Protein AF-A0A3L8DQY0-F1 (afdb_monomer_lite)

Radius of gyration: 18.76 Å; chains: 1; bounding box: 48×35×62 Å

Structure (mmCIF, N/CA/C/O backbone):
data_AF-A0A3L8DQY0-F1
#
_entry.id   AF-A0A3L8DQY0-F1
#
loop_
_atom_site.group_PDB
_atom_site.id
_atom_site.type_symbol
_atom_site.label_atom_id
_atom_site.label_alt_id
_atom_site.label_comp_id
_atom_site.label_asym_id
_atom_site.label_entity_id
_atom_site.label_seq_id
_atom_site.pdbx_PDB_ins_code
_atom_site.Cartn_x
_atom_site.Cartn_y
_atom_site.Cartn_z
_atom_site.occupancy
_atom_site.B_iso_or_equiv
_atom_site.auth_seq_id
_atom_site.auth_comp_id
_atom_site.auth_asym_id
_atom_site.auth_atom_id
_atom_site.pdbx_PDB_model_num
ATOM 1 N N . MET A 1 1 ? 23.246 18.282 -3.880 1.00 47.16 1 MET A N 1
ATOM 2 C CA . MET A 1 1 ? 24.006 17.125 -3.363 1.00 47.16 1 MET A CA 1
ATOM 3 C C . MET A 1 1 ? 23.169 15.874 -3.559 1.00 47.16 1 MET A C 1
ATOM 5 O O . MET A 1 1 ? 22.079 15.807 -3.005 1.00 47.16 1 MET A O 1
ATOM 9 N N . LEU A 1 2 ? 23.630 14.948 -4.401 1.00 58.78 2 LEU A N 1
ATOM 10 C CA . LEU A 1 2 ? 23.029 13.619 -4.540 1.00 58.78 2 LEU A CA 1
ATOM 11 C C . LEU A 1 2 ? 23.445 12.774 -3.324 1.00 58.78 2 LEU A C 1
ATOM 13 O O . LEU A 1 2 ? 24.584 12.866 -2.874 1.00 58.78 2 LEU A O 1
ATOM 17 N N . ASP A 1 3 ? 22.505 12.023 -2.756 1.00 68.38 3 ASP A N 1
ATOM 18 C CA . ASP A 1 3 ? 22.718 11.185 -1.571 1.00 68.38 3 ASP A CA 1
ATOM 19 C C . ASP A 1 3 ? 23.712 10.057 -1.890 1.00 68.38 3 ASP A C 1
ATOM 21 O O . ASP A 1 3 ? 23.389 9.143 -2.647 1.00 68.38 3 ASP A O 1
ATOM 25 N N . SER A 1 4 ? 24.918 10.117 -1.315 1.00 68.62 4 SER A N 1
ATOM 26 C CA . SER A 1 4 ? 26.011 9.172 -1.588 1.00 68.62 4 SER A CA 1
ATOM 27 C C . SER A 1 4 ? 25.705 7.737 -1.165 1.00 68.62 4 SER A C 1
ATOM 29 O O . SER A 1 4 ? 26.332 6.807 -1.662 1.00 68.62 4 SER A O 1
ATOM 31 N N . ARG A 1 5 ? 24.735 7.544 -0.265 1.00 73.31 5 ARG A N 1
ATOM 32 C CA . ARG A 1 5 ? 24.292 6.220 0.187 1.00 73.31 5 ARG A CA 1
ATOM 33 C C . ARG A 1 5 ? 23.025 5.749 -0.523 1.00 73.31 5 ARG A C 1
ATOM 35 O O . ARG A 1 5 ? 22.521 4.685 -0.176 1.00 73.31 5 ARG A O 1
ATOM 42 N N . LEU A 1 6 ? 22.492 6.542 -1.463 1.00 77.06 6 LEU A N 1
ATOM 43 C CA . LEU A 1 6 ? 21.249 6.260 -2.187 1.00 77.06 6 LEU A CA 1
ATOM 44 C C . LEU A 1 6 ? 20.108 5.828 -1.241 1.00 77.06 6 LEU A C 1
ATOM 46 O O . LEU A 1 6 ? 19.338 4.923 -1.547 1.00 77.06 6 LEU A O 1
ATOM 50 N N . THR A 1 7 ? 19.996 6.462 -0.067 1.00 80.19 7 THR A N 1
ATOM 51 C CA . THR A 1 7 ? 18.953 6.159 0.935 1.00 80.19 7 THR A CA 1
ATOM 52 C C . THR A 1 7 ? 17.642 6.889 0.659 1.00 80.19 7 THR A C 1
ATOM 54 O O . THR A 1 7 ? 16.590 6.496 1.166 1.00 80.19 7 THR A O 1
ATOM 57 N N . PHE A 1 8 ? 17.689 7.970 -0.129 1.00 84.69 8 PHE A N 1
ATOM 58 C CA . PHE A 1 8 ? 16.537 8.786 -0.532 1.00 84.69 8 PHE A CA 1
ATOM 59 C C . PHE A 1 8 ? 15.716 9.334 0.651 1.00 84.69 8 PHE A C 1
ATOM 61 O O . PHE A 1 8 ? 14.551 9.704 0.499 1.00 84.69 8 PHE A O 1
ATOM 68 N N . LEU A 1 9 ? 16.306 9.459 1.845 1.00 86.44 9 LEU A N 1
ATOM 69 C CA . LEU A 1 9 ? 15.588 9.919 3.040 1.00 86.44 9 LEU A CA 1
ATOM 70 C C . LEU A 1 9 ? 15.006 11.331 2.892 1.00 86.44 9 LEU A C 1
ATOM 72 O O . LEU A 1 9 ? 13.886 11.581 3.343 1.00 86.44 9 LEU A O 1
ATOM 76 N N . ALA A 1 10 ? 15.725 12.236 2.223 1.00 87.69 10 ALA A N 1
ATOM 77 C CA . ALA A 1 10 ? 15.225 13.574 1.912 1.00 87.69 10 ALA A CA 1
ATOM 78 C C . ALA A 1 10 ? 13.990 13.522 0.993 1.00 87.69 10 ALA A C 1
ATOM 80 O O . ALA A 1 10 ? 13.009 14.229 1.230 1.00 87.69 10 ALA A O 1
ATOM 81 N N . HIS A 1 11 ? 13.996 12.625 -0.001 1.00 88.75 11 HIS A N 1
ATOM 82 C CA . HIS A 1 11 ? 12.852 12.398 -0.884 1.00 88.75 11 HIS A CA 1
ATOM 83 C C . HIS A 1 11 ? 11.642 11.865 -0.106 1.00 88.75 11 HIS A C 1
ATOM 85 O O . HIS A 1 11 ? 10.555 12.428 -0.221 1.00 88.75 11 HIS A O 1
ATOM 91 N N . PHE A 1 12 ? 11.817 10.854 0.754 1.00 89.12 12 PHE A N 1
ATOM 92 C CA . PHE A 1 12 ? 10.723 10.354 1.598 1.00 89.12 12 PHE A CA 1
ATOM 93 C C . PHE A 1 12 ? 10.183 11.428 2.553 1.00 89.12 12 PHE A C 1
ATOM 95 O O . PHE A 1 12 ? 8.976 11.489 2.787 1.00 89.12 12 PHE A O 1
ATOM 102 N N . GLY A 1 13 ? 11.047 12.310 3.066 1.00 90.19 13 GLY A N 1
ATOM 103 C CA . GLY A 1 13 ? 10.641 13.478 3.851 1.00 90.19 13 GLY A CA 1
ATOM 104 C C . GLY A 1 13 ? 9.732 14.429 3.067 1.00 90.19 13 GLY A C 1
ATOM 105 O O . GLY A 1 13 ? 8.646 14.766 3.543 1.00 90.19 13 GLY A O 1
ATOM 106 N N . TYR A 1 14 ? 10.135 14.787 1.846 1.00 90.75 14 TYR A N 1
ATOM 107 C CA . TYR A 1 14 ? 9.345 15.616 0.933 1.00 90.75 14 TYR A CA 1
ATOM 108 C C . TYR A 1 14 ? 8.000 14.963 0.567 1.00 90.75 14 TYR A C 1
ATOM 110 O O . TYR A 1 14 ? 6.942 15.590 0.675 1.00 90.75 14 TYR A O 1
ATOM 118 N N . VAL A 1 15 ? 8.016 13.679 0.191 1.00 90.12 15 VAL A N 1
ATOM 119 C CA . VAL A 1 15 ? 6.807 12.916 -0.157 1.00 90.12 15 VAL A CA 1
ATOM 120 C C . VAL A 1 15 ? 5.845 12.852 1.027 1.00 90.12 15 VAL A C 1
ATOM 122 O O . VAL A 1 15 ? 4.644 13.059 0.852 1.00 90.12 15 VAL A O 1
ATOM 125 N N . ARG A 1 16 ? 6.356 12.643 2.246 1.00 90.88 16 ARG A N 1
ATOM 126 C CA . ARG A 1 16 ? 5.553 12.656 3.475 1.00 90.88 16 ARG A CA 1
ATOM 127 C C . ARG A 1 16 ? 4.873 13.993 3.707 1.00 90.88 16 ARG A C 1
ATOM 129 O O . ARG A 1 16 ? 3.688 14.012 4.035 1.00 90.88 16 ARG A O 1
ATOM 136 N N . GLU A 1 17 ? 5.591 15.101 3.553 1.00 90.94 17 GLU A N 1
ATOM 137 C CA . GLU A 1 17 ? 5.011 16.431 3.740 1.00 90.94 17 GLU A CA 1
ATOM 138 C C . GLU A 1 17 ? 3.885 16.684 2.727 1.00 90.94 17 GLU A C 1
ATOM 140 O O . GLU A 1 17 ? 2.779 17.091 3.101 1.00 90.94 17 GLU A O 1
ATOM 145 N N . ARG A 1 18 ? 4.134 16.360 1.452 1.00 88.50 18 ARG A N 1
ATOM 146 C CA . ARG A 1 18 ? 3.146 16.488 0.376 1.00 88.50 18 ARG A CA 1
ATOM 147 C C . ARG A 1 18 ? 1.915 15.619 0.637 1.00 88.50 18 ARG A C 1
ATOM 149 O O . ARG A 1 18 ? 0.794 16.128 0.617 1.00 88.50 18 ARG A O 1
ATOM 156 N N . ALA A 1 19 ? 2.111 14.340 0.952 1.00 87.19 19 ALA A N 1
ATOM 157 C CA . ALA A 1 19 ? 1.026 13.416 1.261 1.00 87.19 19 ALA A CA 1
ATOM 158 C C . ALA A 1 19 ? 0.241 13.838 2.514 1.00 87.19 19 ALA A C 1
ATOM 160 O O . ALA A 1 19 ? -0.980 13.712 2.539 1.00 87.19 19 ALA A O 1
ATOM 161 N N . SER A 1 20 ? 0.899 14.418 3.522 1.00 86.69 20 SER A N 1
ATOM 162 C CA . SER A 1 20 ? 0.232 14.917 4.734 1.00 86.69 20 SER A CA 1
ATOM 163 C C . SER A 1 20 ? -0.660 16.128 4.459 1.00 86.69 20 SER A C 1
ATOM 165 O O . SER A 1 20 ? -1.719 16.264 5.073 1.00 86.69 20 SER A O 1
ATOM 167 N N . LYS A 1 21 ? -0.272 17.022 3.539 1.00 87.25 21 LYS A N 1
ATOM 168 C CA . LYS A 1 21 ? -1.130 18.140 3.104 1.00 87.25 21 LYS A CA 1
ATOM 169 C C . LYS A 1 21 ? -2.400 17.613 2.430 1.00 87.25 21 LYS A C 1
ATOM 171 O O . LYS A 1 21 ? -3.497 18.012 2.816 1.00 87.25 21 LYS A O 1
ATOM 176 N N . VAL A 1 22 ? -2.253 16.661 1.507 1.00 83.56 22 VAL A N 1
ATOM 177 C CA . VAL A 1 22 ? -3.398 16.054 0.811 1.00 83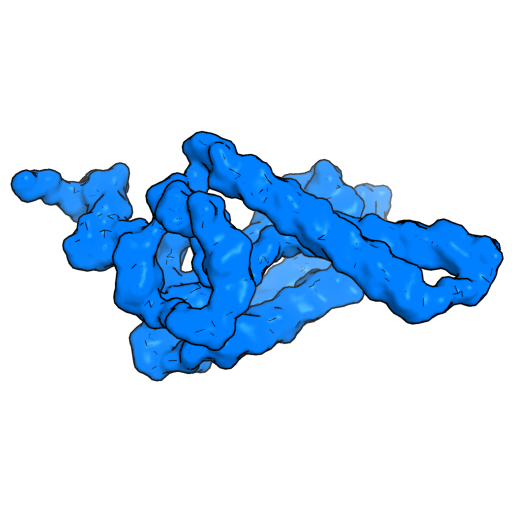.56 22 VAL A CA 1
ATOM 178 C C . VAL A 1 22 ? -4.273 15.258 1.779 1.00 83.56 22 VAL A C 1
ATOM 180 O O . VAL A 1 22 ? -5.480 15.462 1.807 1.00 83.56 22 VAL A O 1
ATOM 183 N N . SER A 1 23 ? -3.682 14.428 2.640 1.00 81.69 23 SER A N 1
ATOM 184 C CA . SER A 1 23 ? -4.404 13.633 3.641 1.00 81.69 23 SER A CA 1
ATOM 185 C C . SER A 1 23 ? -5.238 14.501 4.593 1.00 81.69 23 SER A C 1
ATOM 187 O O . SER A 1 23 ? -6.386 14.170 4.880 1.00 81.69 23 SER A O 1
ATOM 189 N N . ARG A 1 24 ? -4.724 15.663 5.027 1.00 84.75 24 ARG A N 1
ATOM 190 C CA . ARG A 1 24 ? -5.494 16.613 5.852 1.00 84.75 24 ARG A CA 1
ATOM 191 C C . ARG A 1 24 ? -6.690 17.207 5.111 1.00 84.75 24 ARG A C 1
ATOM 193 O O . ARG A 1 24 ? -7.772 17.281 5.687 1.00 84.75 24 ARG A O 1
ATOM 200 N N . ALA A 1 25 ? -6.512 17.613 3.854 1.00 84.88 25 ALA A N 1
ATOM 201 C CA . ALA A 1 25 ? -7.615 18.116 3.033 1.00 84.88 25 ALA A CA 1
ATOM 202 C C . ALA A 1 25 ? -8.678 17.026 2.811 1.00 84.88 25 ALA A C 1
ATOM 204 O O . ALA A 1 25 ? -9.867 17.248 3.028 1.00 84.88 25 ALA A O 1
ATOM 205 N N . LEU A 1 26 ? -8.226 15.816 2.486 1.00 79.06 26 LEU A N 1
ATOM 206 C CA . LEU A 1 26 ? -9.058 14.630 2.330 1.00 79.06 26 LEU A CA 1
ATOM 207 C C . LEU A 1 26 ? -9.815 14.268 3.614 1.00 79.06 26 LEU A C 1
ATOM 209 O O . LEU A 1 26 ? -10.995 13.945 3.545 1.00 79.06 26 LEU A O 1
ATOM 213 N N . GLY A 1 27 ? -9.185 14.375 4.784 1.00 81.38 27 GLY A N 1
ATOM 214 C CA . GLY A 1 27 ? -9.829 14.115 6.072 1.00 81.38 27 GLY A CA 1
ATOM 215 C C . GLY A 1 27 ? -10.995 15.059 6.375 1.00 81.38 27 GLY A C 1
ATOM 216 O O . GLY A 1 27 ? -11.954 14.637 7.013 1.00 81.38 27 GLY A O 1
ATOM 217 N N . ARG A 1 28 ? -10.949 16.305 5.881 1.00 85.31 28 ARG A N 1
ATOM 218 C CA . ARG A 1 28 ? -12.063 17.263 5.994 1.00 85.31 28 ARG A CA 1
ATOM 219 C C . ARG A 1 28 ? -13.208 16.941 5.032 1.00 85.31 28 ARG A C 1
ATOM 221 O O . ARG A 1 28 ? -14.363 17.128 5.385 1.00 85.31 28 ARG A O 1
ATOM 228 N N . LEU A 1 29 ? -12.887 16.443 3.837 1.00 84.69 29 LEU A N 1
ATOM 229 C CA . LEU A 1 29 ? -13.871 16.076 2.810 1.00 84.69 29 LEU A CA 1
ATOM 230 C C . LEU A 1 29 ? -14.498 14.691 3.032 1.00 84.69 29 LEU A C 1
ATOM 232 O O . LEU A 1 29 ? -15.553 14.394 2.476 1.00 84.69 29 LEU A O 1
ATOM 236 N N . MET A 1 30 ? -13.841 13.824 3.806 1.00 86.25 30 MET A N 1
ATOM 237 C CA . MET A 1 30 ? -14.234 12.426 4.006 1.00 86.25 30 MET A CA 1
ATOM 238 C C . MET A 1 30 ? -14.406 12.090 5.494 1.00 86.25 30 MET A C 1
ATOM 240 O O . MET A 1 30 ? -13.652 11.264 6.026 1.00 86.25 30 MET A O 1
ATOM 244 N N . PRO A 1 31 ? -15.392 12.703 6.182 1.00 86.81 31 PRO A N 1
ATOM 245 C CA . PRO A 1 31 ? -15.747 12.293 7.536 1.00 86.81 31 PRO A CA 1
ATOM 246 C C . PRO A 1 31 ? -16.185 10.821 7.550 1.00 86.81 31 PRO A C 1
ATOM 248 O O . PRO A 1 31 ? -16.687 10.298 6.554 1.00 86.81 31 PRO A O 1
ATOM 251 N N . ASN A 1 32 ? -15.971 10.115 8.663 1.00 85.25 32 ASN A N 1
ATOM 252 C CA . ASN A 1 32 ? -16.338 8.695 8.754 1.00 85.25 32 ASN A CA 1
ATOM 253 C C . ASN A 1 32 ? -17.865 8.502 8.686 1.00 85.25 32 ASN A C 1
ATOM 255 O O . ASN A 1 32 ? -18.332 7.570 8.038 1.00 85.25 32 ASN A O 1
ATOM 259 N N . LEU A 1 33 ? -18.627 9.421 9.289 1.00 81.88 33 LEU A N 1
ATOM 260 C CA . LEU A 1 33 ? -20.090 9.480 9.231 1.00 81.88 33 LEU A CA 1
ATOM 261 C C . LEU A 1 33 ? -20.541 10.439 8.125 1.00 81.88 33 LEU A C 1
ATOM 263 O O . LEU A 1 33 ? -19.939 11.496 7.949 1.00 81.88 33 LEU A O 1
ATOM 267 N N . CYS A 1 34 ? -21.587 10.060 7.385 1.00 80.56 34 CYS A N 1
ATOM 268 C CA . CYS A 1 34 ? -22.188 10.859 6.304 1.00 80.56 34 CYS A CA 1
ATOM 269 C C . CYS A 1 34 ? -21.204 11.327 5.209 1.00 80.56 34 CYS A C 1
ATOM 271 O O . CYS A 1 34 ? -21.480 12.276 4.479 1.00 80.56 34 CYS A O 1
ATOM 273 N N . GLY A 1 35 ? -20.041 10.679 5.094 1.00 82.69 35 GLY A N 1
ATOM 274 C CA . GLY A 1 35 ? -19.029 11.016 4.099 1.00 82.69 35 GLY A CA 1
ATOM 275 C C . GLY A 1 35 ? -19.241 10.325 2.746 1.00 82.69 35 GLY A C 1
ATOM 276 O O . GLY A 1 35 ? -20.190 9.562 2.557 1.00 82.69 35 GLY A O 1
ATOM 277 N N . PRO A 1 36 ? -18.319 10.534 1.791 1.00 86.62 36 PRO A N 1
ATOM 278 C CA . PRO A 1 36 ? -18.393 9.935 0.462 1.00 86.62 36 PRO A CA 1
ATOM 279 C C . PRO A 1 36 ? -18.348 8.403 0.484 1.00 86.62 36 PRO A C 1
ATOM 281 O O . PRO A 1 36 ? -17.777 7.799 1.396 1.00 86.62 36 PRO A O 1
ATOM 284 N N . THR A 1 37 ? -18.885 7.782 -0.568 1.00 87.12 37 THR A N 1
ATOM 285 C CA . THR A 1 37 ? -18.840 6.327 -0.776 1.00 87.12 37 THR A CA 1
ATOM 286 C C . THR A 1 37 ? -17.409 5.824 -0.974 1.00 87.12 37 THR A C 1
ATOM 288 O O . THR A 1 37 ? -16.558 6.556 -1.485 1.00 87.12 37 THR A O 1
ATOM 291 N N . GLU A 1 38 ? -17.148 4.552 -0.643 1.00 89.31 38 GLU A N 1
ATOM 292 C CA . GLU A 1 38 ? -15.832 3.902 -0.799 1.00 89.31 38 GLU A CA 1
ATOM 293 C C . GLU A 1 38 ? -15.199 4.169 -2.175 1.00 89.31 38 GLU A C 1
ATOM 295 O O . GLU A 1 38 ? -14.014 4.484 -2.261 1.00 89.31 38 GLU A O 1
ATOM 300 N N . HIS A 1 39 ? -15.990 4.109 -3.252 1.00 88.38 39 HIS A N 1
ATOM 301 C CA . HIS A 1 39 ? -15.505 4.341 -4.614 1.00 88.38 39 HIS A CA 1
ATOM 302 C C . HIS A 1 39 ? -14.893 5.741 -4.786 1.00 88.38 39 HIS A C 1
ATOM 304 O O . HIS A 1 39 ? -13.771 5.870 -5.278 1.00 88.38 39 HIS A O 1
ATOM 310 N N . LYS A 1 40 ? -15.586 6.788 -4.313 1.00 89.31 40 LYS A N 1
ATOM 311 C CA . LYS A 1 40 ? -15.078 8.170 -4.346 1.00 89.31 40 LYS A CA 1
ATOM 312 C C . LYS A 1 40 ? -13.822 8.311 -3.485 1.00 89.31 40 LYS A C 1
ATOM 314 O O . LYS A 1 40 ? -12.859 8.947 -3.903 1.00 89.31 40 LYS A O 1
ATOM 319 N N . ARG A 1 41 ? -13.790 7.679 -2.308 1.00 91.31 41 ARG A N 1
ATOM 320 C CA . ARG A 1 41 ? -12.610 7.713 -1.427 1.00 91.31 41 ARG A CA 1
ATOM 321 C C . ARG A 1 41 ? -11.393 7.041 -2.064 1.00 91.31 41 ARG A C 1
ATOM 323 O O . ARG A 1 41 ? -10.288 7.575 -1.994 1.00 91.31 41 ARG A O 1
ATOM 330 N N . ARG A 1 42 ? -11.595 5.897 -2.724 1.00 91.12 42 ARG A N 1
ATOM 331 C CA . ARG A 1 42 ? -10.537 5.161 -3.426 1.00 91.12 42 ARG A CA 1
ATOM 332 C C . ARG A 1 42 ? -9.991 5.939 -4.620 1.00 91.12 42 ARG A C 1
ATOM 334 O O . ARG A 1 42 ? -8.785 5.917 -4.840 1.00 91.12 42 ARG A O 1
ATOM 341 N N . LEU A 1 43 ? -10.840 6.680 -5.336 1.00 90.69 43 LEU A N 1
ATOM 342 C CA . LEU A 1 43 ? -10.385 7.588 -6.392 1.00 90.69 43 LEU A CA 1
ATOM 343 C C . LEU A 1 43 ? -9.350 8.588 -5.852 1.00 90.69 43 LEU A C 1
ATOM 345 O O . LEU A 1 43 ? -8.253 8.692 -6.397 1.00 90.69 43 LEU A O 1
ATOM 349 N N . TYR A 1 44 ? -9.645 9.258 -4.734 1.00 87.69 44 TYR A N 1
ATOM 350 C CA . TYR A 1 44 ? -8.690 10.175 -4.103 1.00 87.69 44 TYR A CA 1
ATOM 351 C C . TYR A 1 44 ? -7.436 9.466 -3.582 1.00 87.69 44 TYR A C 1
ATOM 353 O O . TYR A 1 44 ? -6.329 9.986 -3.733 1.00 87.69 44 TYR A O 1
ATOM 361 N N . ALA A 1 45 ? -7.577 8.268 -3.012 1.00 90.81 45 ALA A N 1
ATOM 362 C CA . ALA A 1 45 ? -6.433 7.470 -2.583 1.00 90.81 45 ALA A CA 1
ATOM 363 C C . ALA A 1 45 ? -5.495 7.134 -3.751 1.00 90.81 45 ALA A C 1
ATOM 365 O O . ALA A 1 45 ? -4.282 7.264 -3.604 1.00 90.81 45 ALA A O 1
ATOM 366 N N . ASN A 1 46 ? -6.038 6.802 -4.925 1.00 91.81 46 ASN A N 1
ATOM 367 C CA . ASN A 1 46 ? -5.257 6.521 -6.130 1.00 91.81 46 ASN A CA 1
ATOM 368 C C . ASN A 1 46 ? -4.486 7.750 -6.635 1.00 91.81 46 ASN A C 1
ATOM 370 O O . ASN A 1 46 ? -3.355 7.612 -7.107 1.00 91.81 46 ASN A O 1
ATOM 374 N N . VAL A 1 47 ? -5.046 8.957 -6.493 1.00 90.19 47 VAL A N 1
ATOM 375 C CA . VAL A 1 47 ? -4.330 10.210 -6.799 1.00 90.19 47 VAL A CA 1
ATOM 376 C C . VAL A 1 47 ? -3.122 10.374 -5.874 1.00 90.19 47 VAL A C 1
ATOM 378 O O . VAL A 1 47 ? -2.010 10.640 -6.338 1.00 90.19 47 VAL A O 1
ATOM 381 N N . VAL A 1 48 ? -3.302 10.150 -4.568 1.00 89.62 48 VAL A N 1
ATOM 382 C CA . VAL A 1 48 ? -2.191 10.226 -3.608 1.00 89.62 48 VAL A CA 1
ATOM 383 C C . VAL A 1 48 ? -1.156 9.139 -3.884 1.00 89.62 48 VAL A C 1
ATOM 385 O O . VAL A 1 48 ? 0.031 9.451 -3.965 1.00 89.62 48 VAL A O 1
ATOM 388 N N . ALA A 1 49 ? -1.586 7.894 -4.099 1.00 91.88 49 ALA A N 1
ATOM 389 C CA . ALA A 1 49 ? -0.713 6.779 -4.452 1.00 91.88 49 ALA A CA 1
ATOM 390 C C . ALA A 1 49 ? 0.135 7.105 -5.686 1.00 91.88 49 ALA A C 1
ATOM 392 O O . ALA A 1 49 ? 1.348 6.918 -5.667 1.00 91.88 49 ALA A O 1
ATOM 393 N N . SER A 1 50 ? -0.475 7.674 -6.729 1.00 91.12 50 SER A N 1
ATOM 394 C CA . SER A 1 50 ? 0.230 8.080 -7.949 1.00 91.12 50 SER A CA 1
ATOM 395 C C . SER A 1 50 ? 1.297 9.135 -7.668 1.00 91.12 50 SER A C 1
ATOM 397 O O . SER A 1 50 ? 2.408 9.018 -8.175 1.00 91.12 50 SER A O 1
ATOM 399 N N . SER A 1 51 ? 1.002 10.116 -6.807 1.00 89.00 51 SER A N 1
ATOM 400 C CA . SER A 1 51 ? 1.969 11.152 -6.415 1.00 89.00 51 SER A CA 1
ATOM 401 C C . SER A 1 51 ? 3.139 10.614 -5.583 1.00 89.00 51 SER A C 1
ATOM 403 O O . SER A 1 51 ? 4.273 11.051 -5.763 1.00 89.00 51 SER A O 1
ATOM 405 N N . VAL A 1 52 ? 2.873 9.652 -4.695 1.00 91.75 52 VAL A N 1
ATOM 406 C CA . VAL A 1 52 ? 3.880 9.007 -3.839 1.00 91.75 52 VAL A CA 1
ATOM 407 C C . VAL A 1 52 ? 4.764 8.078 -4.673 1.00 91.75 52 VAL A C 1
ATOM 409 O O . VAL A 1 52 ? 5.977 8.049 -4.496 1.00 91.75 52 VAL A O 1
ATOM 412 N N . LEU A 1 53 ? 4.168 7.345 -5.615 1.00 93.19 53 LEU A N 1
ATOM 413 C CA . LEU A 1 53 ? 4.821 6.301 -6.410 1.00 93.19 53 LEU A CA 1
ATOM 414 C C . LEU A 1 53 ? 5.363 6.795 -7.763 1.00 93.19 53 LEU A C 1
ATOM 416 O O . LEU A 1 53 ? 5.790 5.974 -8.578 1.00 93.19 53 LEU A O 1
ATOM 420 N N . TYR A 1 54 ? 5.348 8.108 -8.018 1.00 89.25 54 TYR A N 1
ATOM 421 C CA . TYR A 1 54 ? 5.726 8.720 -9.302 1.00 89.25 54 TYR A CA 1
ATOM 422 C C . TYR A 1 54 ? 7.180 8.437 -9.734 1.00 89.25 54 TYR A C 1
ATOM 424 O O . TYR A 1 54 ? 7.494 8.501 -10.914 1.00 89.25 54 TYR A O 1
ATOM 432 N N . GLY A 1 55 ? 8.059 8.057 -8.806 1.00 89.69 55 GLY A N 1
ATOM 433 C CA . GLY A 1 55 ? 9.448 7.668 -9.088 1.00 89.69 55 GLY A CA 1
ATOM 434 C C . GLY A 1 55 ? 9.832 6.306 -8.516 1.00 89.69 55 GLY A C 1
ATOM 435 O O . GLY A 1 55 ? 11.011 6.065 -8.282 1.00 89.69 55 GLY A O 1
ATOM 436 N N . ALA A 1 56 ? 8.851 5.441 -8.238 1.00 93.75 56 ALA A N 1
ATOM 437 C CA . ALA A 1 56 ? 9.067 4.204 -7.488 1.00 93.75 56 ALA A CA 1
ATOM 438 C C . ALA A 1 56 ? 10.211 3.313 -8.010 1.00 93.75 56 ALA A C 1
ATOM 440 O O . ALA A 1 56 ? 11.008 2.879 -7.179 1.00 93.75 56 ALA A O 1
ATOM 441 N N . PRO A 1 57 ? 10.381 3.088 -9.330 1.00 93.25 57 PRO A N 1
ATOM 442 C CA . PRO A 1 57 ? 11.500 2.285 -9.826 1.00 93.25 57 PRO A CA 1
ATOM 443 C C . PRO A 1 57 ? 12.878 2.811 -9.396 1.00 93.25 57 PRO A C 1
ATOM 445 O O . PRO A 1 57 ? 13.767 2.018 -9.126 1.00 93.25 57 PRO A O 1
ATOM 448 N N . ILE A 1 58 ? 13.035 4.132 -9.252 1.00 91.75 58 ILE A N 1
ATOM 449 C CA . ILE A 1 58 ? 14.318 4.775 -8.929 1.00 91.75 58 ILE A CA 1
ATOM 450 C C . ILE A 1 58 ? 14.663 4.617 -7.445 1.00 91.75 58 ILE A C 1
ATOM 452 O O . ILE A 1 58 ? 15.797 4.301 -7.098 1.00 91.75 58 ILE A O 1
ATOM 456 N N . TRP A 1 59 ? 13.699 4.855 -6.551 1.00 92.00 59 TRP A N 1
ATOM 457 C CA . TRP A 1 59 ? 13.961 4.869 -5.107 1.00 92.00 59 TRP A CA 1
ATOM 458 C C . TRP A 1 59 ? 13.596 3.565 -4.390 1.00 92.00 59 TRP A C 1
ATOM 460 O O . TRP A 1 59 ? 13.923 3.417 -3.215 1.00 92.00 59 TRP A O 1
ATOM 470 N N . SER A 1 60 ? 12.904 2.622 -5.036 1.00 93.69 60 SER A N 1
ATOM 471 C CA . SER A 1 60 ? 12.435 1.377 -4.396 1.00 93.69 60 SER A CA 1
ATOM 472 C C . SER A 1 60 ? 13.571 0.561 -3.776 1.00 93.69 60 SER A C 1
ATOM 474 O O . SER A 1 60 ? 13.417 0.103 -2.647 1.00 93.69 60 SER A O 1
ATOM 476 N N . ALA A 1 61 ? 14.731 0.481 -4.437 1.00 91.38 61 ALA A N 1
ATOM 477 C CA . ALA A 1 61 ? 15.933 -0.178 -3.917 1.00 91.38 61 ALA A CA 1
ATOM 478 C C . ALA A 1 61 ? 16.394 0.387 -2.559 1.00 91.38 61 ALA A C 1
ATOM 480 O O . ALA A 1 61 ? 16.897 -0.334 -1.700 1.00 91.38 61 ALA A O 1
ATOM 481 N N . ALA A 1 62 ? 16.169 1.681 -2.319 1.00 89.62 62 ALA A N 1
ATOM 482 C CA . ALA A 1 62 ? 16.546 2.339 -1.072 1.00 89.62 62 ALA A CA 1
ATOM 483 C C . ALA A 1 62 ? 15.725 1.855 0.130 1.00 89.62 62 ALA A C 1
ATOM 485 O O . ALA A 1 62 ? 16.160 1.980 1.282 1.00 89.62 62 ALA A O 1
ATOM 486 N N . LEU A 1 63 ? 14.532 1.301 -0.121 1.00 90.38 63 LEU A N 1
ATOM 487 C CA . LEU A 1 63 ? 13.715 0.723 0.933 1.00 90.38 63 LEU A CA 1
ATOM 488 C C . LEU A 1 63 ? 14.402 -0.487 1.551 1.00 90.38 63 LEU A C 1
ATOM 490 O O . LEU A 1 63 ? 14.331 -0.628 2.767 1.00 90.38 63 LEU A O 1
ATOM 494 N N . ASP A 1 64 ? 15.089 -1.314 0.765 1.00 87.19 64 ASP A N 1
ATOM 495 C CA . ASP A 1 64 ? 15.766 -2.517 1.265 1.00 87.19 64 ASP A CA 1
ATOM 496 C C . ASP A 1 64 ? 16.900 -2.180 2.230 1.00 87.19 64 ASP A C 1
ATOM 498 O O . ASP A 1 64 ? 17.106 -2.883 3.216 1.00 87.19 64 ASP A O 1
ATOM 502 N N . VAL A 1 65 ? 17.533 -1.026 2.021 1.00 85.12 65 VAL A N 1
ATOM 503 C CA . VAL A 1 65 ? 18.587 -0.491 2.886 1.00 85.12 65 VAL A CA 1
ATOM 504 C C . VAL A 1 65 ? 18.011 0.193 4.132 1.00 85.12 65 VAL A C 1
ATOM 506 O O . VAL A 1 65 ? 18.591 0.125 5.215 1.00 85.12 65 VAL A O 1
ATOM 509 N N . THR A 1 66 ? 16.862 0.872 4.012 1.00 87.50 66 THR A N 1
ATOM 510 C CA . THR A 1 66 ? 16.416 1.840 5.024 1.00 87.50 66 THR A CA 1
ATOM 511 C C . THR A 1 66 ? 15.044 1.523 5.622 1.00 87.50 66 THR A C 1
ATOM 513 O O . THR A 1 66 ? 13.994 1.887 5.082 1.00 87.50 66 THR A O 1
ATOM 516 N N . ARG A 1 67 ? 15.032 0.994 6.856 1.00 89.88 67 ARG A N 1
ATOM 517 C CA . ARG A 1 67 ? 13.793 0.763 7.634 1.00 89.88 67 ARG A CA 1
ATOM 518 C C . ARG A 1 67 ? 12.949 2.033 7.806 1.00 89.88 67 ARG A C 1
ATOM 520 O O . ARG A 1 67 ? 11.721 1.972 7.755 1.00 89.88 67 ARG A O 1
ATOM 527 N N . LYS A 1 68 ? 13.593 3.193 7.976 1.00 90.62 68 LYS A N 1
ATOM 528 C CA . LYS A 1 68 ? 12.916 4.490 8.146 1.00 90.62 68 LYS A CA 1
ATOM 529 C C . LYS A 1 68 ? 12.091 4.887 6.913 1.00 90.62 68 LYS A C 1
ATOM 531 O O . LYS A 1 68 ? 10.991 5.402 7.079 1.00 90.62 68 LYS A O 1
ATOM 536 N N . GLY A 1 69 ? 12.575 4.599 5.701 1.00 90.00 69 GLY A N 1
ATOM 537 C CA . GLY A 1 69 ? 11.829 4.833 4.459 1.00 90.00 69 GLY A CA 1
ATOM 538 C C . GLY A 1 69 ? 10.571 3.966 4.385 1.00 90.00 69 GLY A C 1
ATOM 539 O O . GLY A 1 69 ? 9.477 4.486 4.155 1.00 90.00 69 GLY A O 1
ATOM 540 N N . LYS A 1 70 ? 10.699 2.666 4.708 1.00 92.31 70 LYS A N 1
ATOM 541 C CA . LYS A 1 70 ? 9.547 1.748 4.811 1.00 92.31 70 LYS A CA 1
ATOM 542 C C . LYS A 1 70 ? 8.514 2.263 5.820 1.00 92.31 70 LYS A C 1
ATOM 544 O O . LYS A 1 70 ? 7.323 2.251 5.520 1.00 92.31 70 LYS A O 1
ATOM 549 N N . GLN A 1 71 ? 8.951 2.750 6.985 1.00 93.00 71 GLN A N 1
ATOM 550 C CA . GLN A 1 71 ? 8.039 3.274 8.006 1.00 93.00 71 GLN A CA 1
ATOM 551 C C . GLN A 1 71 ? 7.293 4.531 7.538 1.00 93.00 71 GLN A C 1
ATOM 553 O O . GLN A 1 71 ? 6.077 4.594 7.676 1.00 93.00 71 GLN A O 1
ATOM 558 N N . ILE A 1 72 ? 7.988 5.487 6.912 1.00 92.62 72 ILE A N 1
ATOM 559 C CA . ILE A 1 72 ? 7.360 6.709 6.384 1.00 92.62 72 ILE A CA 1
ATOM 560 C C . ILE A 1 72 ? 6.251 6.370 5.377 1.00 92.62 72 ILE A C 1
ATOM 562 O O . ILE A 1 72 ? 5.162 6.940 5.448 1.00 92.62 72 ILE A O 1
ATOM 566 N N . LEU A 1 73 ? 6.502 5.432 4.458 1.00 93.06 73 LEU A N 1
ATOM 567 C CA . LEU A 1 73 ? 5.491 4.997 3.491 1.00 93.06 73 LEU A CA 1
ATOM 568 C C . LEU A 1 73 ? 4.297 4.321 4.170 1.00 93.06 73 LEU A C 1
ATOM 570 O O . LEU A 1 73 ? 3.154 4.618 3.820 1.00 93.06 73 LEU A O 1
ATOM 574 N N . ARG A 1 74 ? 4.554 3.454 5.157 1.00 93.81 74 ARG A N 1
ATOM 575 C CA . ARG A 1 74 ? 3.510 2.787 5.947 1.00 93.81 74 ARG A CA 1
ATOM 576 C C . ARG A 1 74 ? 2.628 3.788 6.687 1.00 93.81 74 ARG A C 1
ATOM 578 O O . ARG A 1 74 ? 1.411 3.645 6.648 1.00 93.81 74 ARG A O 1
ATOM 585 N N . ASP A 1 75 ? 3.208 4.821 7.293 1.00 91.62 75 ASP A N 1
ATOM 586 C CA . ASP A 1 75 ? 2.456 5.844 8.029 1.00 91.62 75 ASP A CA 1
ATOM 587 C C . ASP A 1 75 ? 1.548 6.661 7.096 1.00 91.62 75 ASP A C 1
ATOM 589 O O . ASP A 1 75 ? 0.368 6.871 7.392 1.00 91.62 75 ASP A O 1
ATOM 593 N N . ILE A 1 76 ? 2.072 7.071 5.932 1.00 91.94 76 ILE A N 1
ATOM 594 C CA . ILE A 1 76 ? 1.294 7.767 4.896 1.00 91.94 76 ILE A CA 1
ATOM 595 C C . ILE A 1 76 ? 0.125 6.892 4.444 1.00 91.94 76 ILE A C 1
ATOM 597 O O . ILE A 1 76 ? -1.023 7.343 4.400 1.00 91.94 76 ILE A O 1
ATOM 601 N N . GLN A 1 77 ? 0.417 5.636 4.106 1.00 93.25 77 GLN A N 1
ATOM 602 C CA . GLN A 1 77 ? -0.581 4.725 3.572 1.00 93.25 77 GLN A CA 1
ATOM 603 C C . GLN A 1 77 ? -1.637 4.368 4.617 1.00 93.25 77 GLN A C 1
ATOM 605 O O . GLN A 1 77 ? -2.814 4.314 4.273 1.00 93.25 77 GLN A O 1
ATOM 610 N N . ARG A 1 78 ? -1.254 4.216 5.893 1.00 92.81 78 ARG A N 1
ATOM 611 C CA . ARG A 1 78 ? -2.185 3.947 6.996 1.00 92.81 78 ARG A CA 1
ATOM 612 C C . ARG A 1 78 ? -3.269 5.009 7.077 1.00 92.81 78 ARG A C 1
ATOM 614 O O . ARG A 1 78 ? -4.449 4.671 7.097 1.00 92.81 78 ARG A O 1
ATOM 621 N N . GLY A 1 79 ? -2.873 6.283 7.081 1.00 90.12 79 GLY A N 1
ATOM 622 C CA . GLY A 1 79 ? -3.822 7.390 7.157 1.00 90.12 79 GLY A CA 1
ATOM 623 C C . GLY A 1 79 ? -4.786 7.410 5.970 1.00 90.12 79 GLY A C 1
ATOM 624 O O . GLY A 1 79 ? -5.979 7.629 6.150 1.00 90.12 79 GLY A O 1
ATOM 625 N N . ILE A 1 80 ? -4.294 7.129 4.761 1.00 91.00 80 ILE A N 1
ATOM 626 C CA . ILE A 1 80 ? -5.127 7.080 3.550 1.00 91.00 80 ILE A CA 1
ATOM 627 C C . ILE A 1 80 ? -6.082 5.884 3.599 1.00 91.00 80 ILE A C 1
ATOM 629 O O . ILE A 1 80 ? -7.280 6.052 3.388 1.00 91.00 80 ILE A O 1
ATOM 633 N N . ALA A 1 81 ? -5.573 4.693 3.911 1.00 92.81 81 ALA A N 1
ATOM 634 C CA . ALA A 1 81 ? -6.347 3.459 3.952 1.00 92.81 81 ALA A CA 1
ATOM 635 C C . ALA A 1 81 ? -7.473 3.535 4.987 1.00 92.81 81 ALA A C 1
ATOM 637 O O . ALA A 1 81 ? -8.621 3.254 4.651 1.00 92.81 81 ALA A O 1
ATOM 638 N N . GLN A 1 82 ? -7.176 4.034 6.194 1.00 91.81 82 GLN A N 1
ATOM 639 C CA . GLN A 1 82 ? -8.183 4.268 7.232 1.00 91.81 82 GLN A CA 1
ATOM 640 C C . GLN A 1 82 ? -9.294 5.208 6.749 1.00 91.81 82 GLN A C 1
ATOM 642 O O . GLN A 1 82 ? -10.465 4.989 7.050 1.00 91.81 82 GLN A O 1
ATOM 647 N N . ARG A 1 83 ? -8.967 6.229 5.945 1.00 90.06 83 ARG A N 1
ATOM 648 C CA . ARG A 1 83 ? -9.988 7.097 5.342 1.00 90.06 83 ARG A CA 1
ATOM 649 C C . ARG A 1 83 ? -10.791 6.377 4.272 1.00 90.06 83 ARG A C 1
ATOM 651 O O . ARG A 1 83 ? -12.007 6.536 4.270 1.00 90.06 83 ARG A O 1
ATOM 658 N N . VAL A 1 84 ? -10.162 5.579 3.408 1.00 91.25 84 VAL A N 1
ATOM 659 C CA . VAL A 1 84 ? -10.852 4.820 2.348 1.00 91.25 84 VAL A CA 1
ATOM 660 C C . VAL A 1 84 ? -11.907 3.883 2.925 1.00 91.25 84 VAL A C 1
ATOM 662 O O . VAL A 1 84 ? -13.028 3.864 2.422 1.00 91.25 84 VAL A O 1
ATOM 665 N N . CYS A 1 85 ? -11.584 3.161 3.998 1.00 90.75 85 CYS A N 1
ATOM 666 C CA . CYS A 1 85 ? -12.531 2.261 4.650 1.00 90.75 85 CYS A CA 1
ATOM 667 C C . CYS A 1 85 ? -13.394 2.940 5.731 1.00 90.75 85 CYS A C 1
ATOM 669 O O . CYS A 1 85 ? -14.276 2.303 6.283 1.00 90.75 85 CYS A O 1
ATOM 671 N N . SER A 1 86 ? -13.221 4.237 6.016 1.00 90.00 86 SER A N 1
ATOM 672 C CA . SER A 1 86 ? -13.906 4.926 7.132 1.00 90.00 86 SER A CA 1
ATOM 673 C C . SER A 1 86 ? -13.613 4.305 8.507 1.00 90.00 86 SER A C 1
ATOM 675 O O . SER A 1 86 ? -14.445 4.359 9.411 1.00 90.00 86 SER A O 1
ATOM 677 N N . ALA A 1 87 ? -12.433 3.707 8.662 1.00 89.88 87 ALA A N 1
ATOM 678 C CA . ALA A 1 87 ? -12.002 3.051 9.885 1.00 89.88 87 ALA A CA 1
ATOM 679 C C . ALA A 1 87 ? -11.624 4.038 10.996 1.00 89.88 87 ALA A C 1
ATOM 681 O O . ALA A 1 87 ? -11.318 5.216 10.778 1.00 89.88 87 ALA A O 1
ATOM 682 N N . TYR A 1 88 ? -11.582 3.503 12.213 1.00 87.50 88 TYR A N 1
ATOM 683 C CA . TYR A 1 88 ? -11.025 4.175 13.377 1.00 87.50 88 TYR A CA 1
ATOM 684 C C . TYR A 1 88 ? -9.500 4.245 13.297 1.00 87.50 88 TYR A C 1
ATOM 686 O O . TYR A 1 88 ? -8.841 3.367 12.736 1.00 87.50 88 TYR A O 1
ATOM 694 N N . GLN A 1 89 ? -8.920 5.261 13.940 1.00 85.56 89 GLN A N 1
ATOM 695 C CA . GLN A 1 89 ? -7.463 5.443 13.999 1.00 85.56 89 GLN A CA 1
ATOM 696 C C . GLN A 1 89 ? -6.720 4.251 14.634 1.00 85.56 89 GLN A C 1
ATOM 698 O O . GLN A 1 89 ? -5.550 4.018 14.328 1.00 85.56 89 GLN A O 1
ATOM 703 N N . THR A 1 90 ? -7.399 3.474 15.486 1.00 87.56 90 THR A N 1
ATOM 704 C CA . THR A 1 90 ? -6.852 2.294 16.174 1.00 87.56 90 THR A CA 1
ATOM 705 C C . THR A 1 90 ? -6.798 1.042 15.300 1.00 87.56 90 THR A C 1
ATOM 707 O O . THR A 1 90 ? -6.129 0.083 15.674 1.00 87.56 90 THR A O 1
ATOM 710 N N . VAL A 1 91 ? -7.437 1.042 14.124 1.00 89.50 91 VAL A N 1
ATOM 711 C CA . VAL A 1 91 ? -7.330 -0.069 13.168 1.00 89.50 91 VAL A CA 1
ATOM 712 C C . VAL A 1 91 ? -5.881 -0.179 12.679 1.00 89.50 91 VAL A C 1
ATOM 714 O O . VAL A 1 91 ? -5.221 0.840 12.414 1.00 89.50 91 VAL A O 1
ATOM 717 N N . SER A 1 92 ? -5.363 -1.410 12.617 1.00 91.44 92 SER A N 1
ATOM 718 C CA . SER A 1 92 ? -4.002 -1.689 12.150 1.00 91.44 92 SER A CA 1
ATOM 719 C C . SER A 1 92 ? -3.840 -1.305 10.678 1.00 91.44 92 SER A C 1
ATOM 721 O O . SER A 1 92 ? -4.818 -1.188 9.939 1.00 91.44 92 SER A O 1
ATOM 723 N N . LEU A 1 93 ? -2.595 -1.083 10.244 1.00 92.88 93 LEU A N 1
ATOM 724 C CA . LEU A 1 93 ? -2.318 -0.811 8.833 1.00 92.88 93 LEU A CA 1
ATOM 725 C C . LEU A 1 93 ? -2.801 -1.972 7.959 1.00 92.88 93 LEU A C 1
ATOM 727 O O . LEU A 1 93 ? -3.546 -1.735 7.019 1.00 92.88 93 LEU A O 1
ATOM 731 N N . ASP A 1 94 ? -2.416 -3.200 8.294 1.00 93.56 94 ASP A N 1
ATOM 732 C CA . ASP A 1 94 ? -2.667 -4.375 7.458 1.00 93.56 94 ASP A CA 1
ATOM 733 C C . ASP A 1 94 ? -4.169 -4.648 7.275 1.00 93.56 94 ASP A C 1
ATOM 735 O O . ASP A 1 94 ? -4.631 -4.791 6.141 1.00 93.56 94 ASP A O 1
ATOM 739 N N . ALA A 1 95 ? -4.959 -4.563 8.352 1.00 93.25 95 ALA A N 1
ATOM 740 C CA . ALA A 1 95 ? -6.418 -4.643 8.266 1.00 93.25 95 ALA A CA 1
ATOM 741 C C . ALA A 1 95 ? -7.010 -3.491 7.437 1.00 93.25 95 ALA A C 1
ATOM 743 O O . ALA A 1 95 ? -7.876 -3.709 6.590 1.00 93.25 95 ALA A O 1
ATOM 744 N N . ALA A 1 96 ? -6.530 -2.255 7.631 1.00 94.56 96 ALA A N 1
ATOM 745 C CA . ALA A 1 96 ? -7.013 -1.110 6.863 1.00 94.56 96 ALA A CA 1
ATOM 746 C C . ALA A 1 96 ? -6.705 -1.242 5.362 1.00 94.56 96 ALA A C 1
ATOM 748 O O . ALA A 1 96 ? -7.549 -0.887 4.542 1.00 94.56 96 ALA A O 1
ATOM 749 N N . LEU A 1 97 ? -5.530 -1.764 4.996 1.00 94.88 97 LEU A N 1
ATOM 750 C CA . LEU A 1 97 ? -5.133 -2.017 3.609 1.00 94.88 97 LEU A CA 1
ATOM 751 C C . LEU A 1 97 ? -5.998 -3.088 2.949 1.00 94.88 97 LEU A C 1
ATOM 753 O O . LEU A 1 97 ? -6.465 -2.883 1.825 1.00 94.88 97 LEU A O 1
ATOM 757 N N . LEU A 1 98 ? -6.248 -4.191 3.658 1.00 94.56 98 LEU A N 1
ATOM 758 C CA . LEU A 1 98 ? -7.092 -5.282 3.179 1.00 94.56 98 LEU A CA 1
ATOM 759 C C . LEU A 1 98 ? -8.536 -4.811 2.956 1.00 94.56 98 LEU A C 1
ATOM 761 O O . LEU A 1 98 ? -9.110 -5.019 1.886 1.00 94.56 98 LEU A O 1
ATOM 765 N N . LEU A 1 99 ? -9.100 -4.074 3.918 1.00 93.56 99 LEU A N 1
ATOM 766 C CA . LEU A 1 99 ? -10.423 -3.461 3.778 1.00 93.56 99 LEU A CA 1
ATOM 767 C C . LEU A 1 99 ? -10.460 -2.478 2.599 1.00 93.56 99 LEU A C 1
ATOM 769 O O . LEU A 1 99 ? -11.348 -2.549 1.749 1.00 93.56 99 LEU A O 1
ATOM 773 N N . ALA A 1 100 ? -9.467 -1.592 2.500 1.00 92.69 100 ALA A N 1
ATOM 774 C CA . ALA A 1 100 ? -9.373 -0.597 1.434 1.00 92.69 100 ALA A CA 1
ATOM 775 C C . ALA A 1 100 ? -9.047 -1.187 0.048 1.00 92.69 100 ALA A C 1
ATOM 777 O O . ALA A 1 100 ? -9.070 -0.437 -0.933 1.00 92.69 100 ALA A O 1
ATOM 778 N N . ARG A 1 101 ? -8.747 -2.493 -0.047 1.00 93.69 101 ARG A N 1
ATOM 779 C CA . ARG A 1 101 ? -8.292 -3.177 -1.271 1.00 93.69 101 ARG A CA 1
ATOM 780 C C . ARG A 1 101 ? -7.074 -2.491 -1.890 1.00 93.69 101 ARG A C 1
ATOM 782 O O . ARG A 1 101 ? -6.989 -2.306 -3.103 1.00 93.69 101 ARG A O 1
ATOM 789 N N . SER A 1 102 ? -6.159 -2.043 -1.033 1.00 93.19 102 SER A N 1
ATOM 790 C CA . SER A 1 102 ? -4.979 -1.276 -1.424 1.00 93.19 102 SER A CA 1
ATOM 791 C C . SER A 1 102 ? -3.717 -2.026 -0.999 1.00 93.19 102 SER A C 1
ATOM 793 O O . SER A 1 102 ? -3.450 -2.100 0.200 1.00 93.19 102 SER A O 1
ATOM 795 N N . PRO A 1 103 ? -2.926 -2.572 -1.939 1.00 94.69 103 PRO A N 1
ATOM 796 C CA . PRO A 1 103 ? -1.698 -3.281 -1.598 1.00 94.69 103 PRO A CA 1
ATOM 797 C C . PRO A 1 103 ? -0.655 -2.346 -0.962 1.00 94.69 103 PRO A C 1
ATOM 799 O O . PRO A 1 103 ? -0.604 -1.159 -1.307 1.0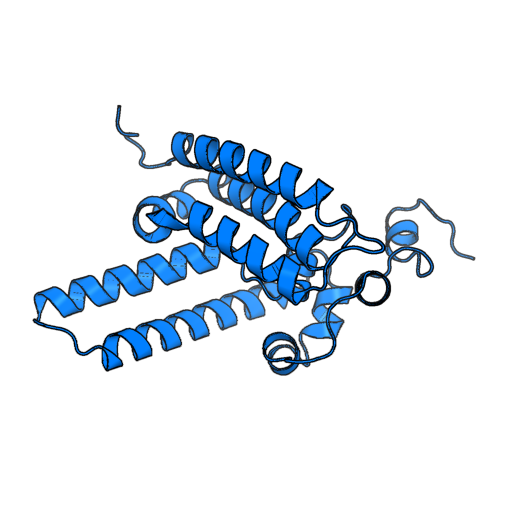0 94.69 103 PRO A O 1
ATOM 802 N N . PRO A 1 104 ? 0.216 -2.844 -0.064 1.00 95.38 104 PRO A N 1
ATOM 803 C CA . PRO A 1 104 ? 1.271 -2.052 0.558 1.00 95.38 104 PRO A CA 1
ATOM 804 C C . PRO A 1 104 ? 2.142 -1.333 -0.478 1.00 95.38 104 PRO A C 1
ATOM 806 O O . PRO A 1 104 ? 2.664 -1.957 -1.400 1.00 95.38 104 PRO A O 1
ATOM 809 N N . TYR A 1 105 ? 2.379 -0.032 -0.304 1.00 95.31 105 TYR A N 1
ATOM 810 C CA . TYR A 1 105 ? 3.172 0.767 -1.249 1.00 95.31 105 TYR A CA 1
ATOM 811 C C . TYR A 1 105 ? 4.601 0.257 -1.426 1.00 95.31 105 TYR A C 1
ATOM 813 O O . TYR A 1 105 ? 5.180 0.454 -2.488 1.00 95.31 105 TYR A O 1
ATOM 821 N N . VAL A 1 106 ? 5.154 -0.423 -0.420 1.00 95.12 106 VAL A N 1
ATOM 822 C CA . VAL A 1 106 ? 6.456 -1.097 -0.522 1.00 95.12 106 VAL A CA 1
ATOM 823 C C . VAL A 1 106 ? 6.420 -2.188 -1.600 1.00 95.12 106 VAL A C 1
ATOM 825 O O . VAL A 1 106 ? 7.298 -2.219 -2.456 1.00 95.12 106 VAL A O 1
ATOM 828 N N . LEU A 1 107 ? 5.378 -3.026 -1.607 1.00 95.88 107 LEU A N 1
ATOM 829 C CA . LEU A 1 107 ? 5.209 -4.087 -2.603 1.00 95.88 107 LEU A CA 1
ATOM 830 C C . LEU A 1 107 ? 4.872 -3.509 -3.981 1.00 95.88 107 LEU A C 1
ATOM 832 O O . LEU A 1 107 ? 5.442 -3.929 -4.981 1.00 95.88 107 LEU A O 1
ATOM 836 N N . VAL A 1 108 ? 4.024 -2.474 -4.040 1.00 96.56 108 VAL A N 1
ATOM 837 C CA . VAL A 1 108 ? 3.719 -1.777 -5.303 1.00 96.56 108 VAL A CA 1
ATOM 838 C C . VAL A 1 108 ? 4.970 -1.129 -5.903 1.00 96.56 108 VAL A C 1
ATOM 840 O O . VAL A 1 108 ? 5.140 -1.132 -7.121 1.00 96.56 108 VAL A O 1
ATOM 843 N N . ALA A 1 109 ? 5.850 -0.564 -5.074 1.00 96.19 109 ALA A N 1
ATOM 844 C CA . ALA A 1 109 ? 7.099 0.027 -5.535 1.00 96.19 109 ALA A CA 1
ATOM 845 C C . ALA A 1 109 ? 8.063 -1.029 -6.092 1.00 96.19 109 ALA A C 1
ATOM 847 O O . ALA A 1 109 ? 8.624 -0.807 -7.164 1.00 96.19 109 ALA A O 1
ATOM 848 N N . SER A 1 110 ? 8.187 -2.177 -5.415 1.00 96.00 110 SER A N 1
ATOM 849 C CA . SER A 1 110 ? 8.951 -3.333 -5.905 1.00 96.00 110 SER A CA 1
ATOM 850 C C . SER A 1 110 ? 8.406 -3.832 -7.244 1.00 96.00 110 SER A C 1
ATOM 852 O O . SER A 1 110 ? 9.149 -3.918 -8.210 1.00 96.00 110 SER A O 1
ATOM 854 N N . MET A 1 111 ? 7.092 -4.042 -7.344 1.00 96.81 111 MET A N 1
ATOM 855 C CA . MET A 1 111 ? 6.424 -4.453 -8.583 1.00 96.81 111 MET A CA 1
ATOM 856 C C . MET A 1 111 ? 6.699 -3.475 -9.737 1.00 96.81 111 MET A C 1
ATOM 858 O O . MET A 1 111 ? 7.034 -3.882 -10.844 1.00 96.81 111 MET A O 1
ATOM 862 N N . ARG A 1 112 ? 6.597 -2.159 -9.494 1.00 96.12 112 ARG A N 1
ATOM 863 C CA . ARG A 1 112 ? 6.905 -1.139 -10.516 1.00 96.12 112 ARG A CA 1
ATOM 864 C C . ARG A 1 112 ? 8.364 -1.182 -10.960 1.00 96.12 112 ARG A C 1
ATOM 866 O O . ARG A 1 112 ? 8.626 -0.923 -12.130 1.00 96.12 112 ARG A O 1
ATOM 873 N N . ARG A 1 113 ? 9.290 -1.471 -10.043 1.00 96.00 113 ARG A N 1
ATOM 874 C CA . ARG A 1 113 ? 10.710 -1.643 -10.354 1.00 96.00 113 ARG A CA 1
ATOM 875 C C . ARG A 1 113 ? 10.927 -2.861 -11.250 1.00 96.00 113 ARG A C 1
ATOM 877 O O . ARG A 1 113 ? 11.493 -2.690 -12.319 1.00 96.00 113 ARG A O 1
ATOM 884 N N . SER A 1 114 ? 10.394 -4.023 -10.876 1.00 95.69 114 SER A N 1
ATOM 885 C CA . SER A 1 114 ? 10.518 -5.265 -11.652 1.00 95.69 114 SER A CA 1
ATOM 886 C C . SER A 1 114 ? 9.937 -5.129 -13.063 1.00 95.69 114 SER A C 1
ATOM 888 O O . SER A 1 114 ? 10.585 -5.495 -14.038 1.00 95.69 114 SER A O 1
ATOM 890 N N . ILE A 1 115 ? 8.763 -4.496 -13.201 1.00 95.88 115 ILE A N 1
ATOM 891 C CA . ILE A 1 115 ? 8.183 -4.168 -14.516 1.00 95.88 115 ILE A CA 1
ATOM 892 C C . ILE A 1 115 ? 9.146 -3.300 -15.335 1.00 95.88 115 ILE A C 1
ATOM 894 O O . ILE A 1 115 ? 9.320 -3.527 -16.530 1.00 95.88 115 ILE A O 1
ATOM 898 N N . GLN A 1 116 ? 9.740 -2.281 -14.712 1.00 93.88 116 GLN A N 1
ATOM 899 C CA . GLN A 1 116 ? 10.624 -1.344 -15.398 1.00 93.88 116 GLN A CA 1
ATOM 900 C C . GLN A 1 116 ? 11.918 -2.019 -15.867 1.00 93.88 116 GLN A C 1
ATOM 902 O O . GLN A 1 116 ? 12.310 -1.800 -17.008 1.00 93.88 116 GLN A O 1
ATOM 907 N N . GLU A 1 117 ? 12.538 -2.840 -15.016 1.00 93.44 117 GLU A N 1
ATOM 908 C CA . GLU A 1 117 ? 13.746 -3.612 -15.334 1.00 93.44 117 GLU A CA 1
ATOM 909 C C . GLU A 1 117 ? 13.478 -4.559 -16.514 1.00 93.44 117 GLU A C 1
ATOM 911 O O . GLU A 1 117 ? 14.137 -4.446 -17.542 1.00 93.44 117 GLU A O 1
ATOM 916 N N . ARG A 1 118 ? 12.400 -5.358 -16.464 1.00 93.62 118 ARG A N 1
ATOM 917 C CA . ARG A 1 118 ? 12.023 -6.261 -17.571 1.00 93.62 118 ARG A CA 1
ATOM 918 C C . ARG A 1 118 ? 11.761 -5.525 -18.886 1.00 93.62 118 ARG A C 1
ATOM 920 O O . ARG A 1 118 ? 12.108 -6.012 -19.958 1.00 93.62 118 ARG A O 1
ATOM 927 N N . ILE A 1 119 ? 11.125 -4.352 -18.827 1.00 93.38 119 ILE A N 1
ATOM 928 C CA . ILE A 1 119 ? 10.895 -3.524 -20.020 1.00 93.38 119 ILE A CA 1
ATOM 929 C C . ILE A 1 119 ? 12.214 -2.970 -20.565 1.00 93.38 119 ILE A C 1
ATOM 931 O O . ILE A 1 119 ? 12.337 -2.820 -21.778 1.00 93.38 119 ILE A O 1
ATOM 935 N N . TRP A 1 120 ? 13.174 -2.621 -19.709 1.00 91.31 120 TRP A N 1
ATOM 936 C CA . TRP A 1 120 ? 14.490 -2.165 -20.152 1.00 91.31 120 TRP A CA 1
ATOM 937 C C . TRP A 1 120 ? 15.259 -3.280 -20.852 1.00 91.31 120 TRP A C 1
ATOM 939 O O . TRP A 1 120 ? 15.655 -3.067 -21.995 1.00 91.31 120 TRP A O 1
ATOM 949 N N . ASP A 1 121 ? 15.338 -4.466 -20.252 1.00 91.81 121 ASP A N 1
ATOM 950 C CA . ASP A 1 121 ? 16.032 -5.622 -20.833 1.00 91.81 121 ASP A CA 1
ATOM 951 C C . ASP A 1 121 ? 15.466 -5.984 -22.218 1.00 91.81 121 ASP A C 1
ATOM 953 O O . ASP A 1 121 ? 16.193 -6.197 -23.185 1.00 91.81 121 ASP A O 1
ATOM 957 N N . LEU A 1 122 ? 14.137 -5.981 -22.356 1.00 91.56 122 LEU A N 1
ATOM 958 C CA . LEU A 1 122 ? 13.481 -6.267 -23.634 1.00 91.56 122 LEU A CA 1
ATOM 959 C C . LEU A 1 122 ? 13.659 -5.147 -24.668 1.00 91.56 122 LEU A C 1
ATOM 961 O O . LEU A 1 122 ? 13.663 -5.422 -25.866 1.00 91.56 122 LEU A O 1
ATOM 965 N N . ARG A 1 123 ? 13.803 -3.888 -24.234 1.00 90.88 123 ARG A N 1
ATOM 966 C CA . ARG A 1 123 ? 14.040 -2.756 -25.146 1.00 90.88 123 ARG A CA 1
ATOM 967 C C . ARG A 1 123 ? 15.423 -2.811 -25.770 1.00 90.88 123 ARG A C 1
ATOM 969 O O . ARG A 1 123 ? 15.569 -2.336 -26.893 1.00 90.88 123 ARG A O 1
ATOM 976 N N . GLU A 1 124 ? 16.406 -3.383 -25.078 1.00 88.25 124 GLU A N 1
ATOM 977 C CA . GLU A 1 124 ? 17.731 -3.623 -25.658 1.00 88.25 124 GLU A CA 1
ATOM 978 C C . GLU A 1 124 ? 17.656 -4.582 -26.857 1.00 88.25 124 GLU A C 1
ATOM 980 O O . GLU A 1 124 ? 18.414 -4.431 -27.812 1.00 88.25 124 GLU A O 1
ATOM 985 N N . ALA A 1 125 ? 16.687 -5.504 -26.859 1.00 87.12 125 ALA A N 1
ATOM 986 C CA . ALA A 1 125 ? 16.445 -6.444 -27.953 1.00 87.12 125 ALA A CA 1
ATOM 987 C C . ALA A 1 125 ? 15.563 -5.887 -29.094 1.00 87.12 125 ALA A C 1
ATOM 989 O O . ALA A 1 125 ? 15.468 -6.516 -30.149 1.00 87.12 125 ALA A O 1
ATOM 990 N N . GLY A 1 126 ? 14.924 -4.722 -28.917 1.00 90.06 126 GLY A N 1
ATOM 991 C CA . GLY A 1 126 ? 14.131 -4.047 -29.950 1.00 90.06 126 GLY A CA 1
ATOM 992 C C . GLY A 1 126 ? 12.780 -3.486 -29.475 1.00 90.06 126 GLY A C 1
ATOM 993 O O . GLY A 1 126 ? 12.488 -3.433 -28.278 1.00 90.06 126 GLY A O 1
ATOM 994 N N . PRO A 1 127 ? 11.928 -3.014 -30.408 1.00 90.38 127 PRO A N 1
ATOM 995 C CA . PRO A 1 127 ? 10.599 -2.504 -30.082 1.00 90.38 127 PRO A CA 1
ATOM 996 C C . PRO A 1 127 ? 9.710 -3.586 -29.456 1.00 90.38 127 PRO A C 1
ATOM 998 O O . PRO A 1 127 ? 9.530 -4.662 -30.020 1.00 90.38 127 PRO A O 1
ATOM 1001 N N . ILE A 1 128 ? 9.108 -3.275 -28.307 1.00 90.75 128 ILE A N 1
ATOM 1002 C CA . ILE A 1 128 ? 8.266 -4.220 -27.564 1.00 90.75 128 ILE A CA 1
ATOM 1003 C C . ILE A 1 128 ? 6.792 -4.022 -27.947 1.00 90.75 128 ILE A C 1
ATOM 1005 O O . ILE A 1 128 ? 6.284 -2.900 -27.819 1.00 90.75 128 ILE A O 1
ATOM 1009 N N . PRO A 1 129 ? 6.068 -5.086 -28.336 1.00 93.00 129 PRO A N 1
ATOM 1010 C CA . PRO A 1 129 ? 4.623 -5.027 -28.525 1.00 93.00 129 PRO A CA 1
ATOM 1011 C C . PRO A 1 129 ? 3.881 -4.629 -27.242 1.00 93.00 129 PRO A C 1
ATOM 1013 O O . PRO A 1 129 ? 4.239 -5.035 -26.135 1.00 93.00 129 PRO A O 1
ATOM 1016 N N . ALA A 1 130 ? 2.787 -3.878 -27.382 1.00 92.62 130 ALA A N 1
ATOM 1017 C CA . ALA A 1 130 ? 1.976 -3.444 -26.240 1.00 92.62 130 ALA A CA 1
ATOM 1018 C C . ALA A 1 130 ? 1.385 -4.621 -25.438 1.00 92.62 130 ALA A C 1
ATOM 1020 O O . ALA A 1 130 ? 1.186 -4.507 -24.228 1.00 92.62 130 ALA A O 1
ATOM 1021 N N . GLU A 1 131 ? 1.136 -5.747 -26.107 1.00 94.19 131 GLU A N 1
ATOM 1022 C CA . GLU A 1 131 ? 0.608 -6.979 -25.514 1.00 94.19 131 GLU A CA 1
ATOM 1023 C C . GLU A 1 131 ? 1.590 -7.572 -24.505 1.00 94.19 131 GLU A C 1
ATOM 1025 O O . GLU A 1 131 ? 1.228 -7.780 -23.353 1.00 94.19 131 GLU A O 1
ATOM 1030 N N . VAL A 1 132 ? 2.866 -7.677 -24.879 1.00 93.62 132 VAL A N 1
ATOM 1031 C CA . VAL A 1 132 ? 3.934 -8.160 -23.993 1.00 93.62 132 VAL A CA 1
ATOM 1032 C C . VAL A 1 132 ? 4.058 -7.271 -22.752 1.00 93.62 132 VAL A C 1
ATOM 1034 O O . VAL A 1 132 ? 4.162 -7.764 -21.632 1.00 93.62 132 VAL A O 1
ATOM 1037 N N . VAL A 1 133 ? 3.981 -5.945 -22.914 1.00 94.12 133 VAL A N 1
ATOM 1038 C CA . VAL A 1 133 ? 4.019 -5.009 -21.774 1.00 94.12 133 VAL A CA 1
ATOM 1039 C C . VAL A 1 133 ? 2.816 -5.199 -20.845 1.00 94.12 133 VAL A C 1
ATOM 1041 O O . VAL A 1 133 ? 2.953 -5.080 -19.625 1.00 94.12 133 VAL A O 1
ATOM 1044 N N . ARG A 1 134 ? 1.627 -5.463 -21.398 1.00 95.38 134 ARG A N 1
ATOM 1045 C CA . ARG A 1 134 ? 0.419 -5.744 -20.613 1.00 95.38 134 ARG A CA 1
ATOM 1046 C C . ARG A 1 134 ? 0.569 -7.051 -19.835 1.00 95.38 134 ARG A C 1
ATOM 1048 O O . ARG A 1 134 ? 0.257 -7.057 -18.647 1.00 95.38 134 ARG A O 1
ATOM 1055 N N . ASP A 1 135 ? 1.084 -8.092 -20.472 1.00 95.75 135 ASP A N 1
ATOM 1056 C CA . ASP A 1 135 ? 1.235 -9.414 -19.867 1.00 95.75 135 ASP A CA 1
ATOM 1057 C C . ASP A 1 135 ? 2.266 -9.377 -18.729 1.00 95.75 135 ASP A C 1
ATOM 1059 O O . ASP A 1 135 ? 1.975 -9.845 -17.629 1.00 95.75 135 ASP A O 1
ATOM 1063 N N . ILE A 1 136 ? 3.394 -8.674 -18.917 1.00 95.69 136 ILE A N 1
ATOM 1064 C CA . ILE A 1 136 ? 4.373 -8.402 -17.845 1.00 95.69 136 ILE A CA 1
ATOM 1065 C C . ILE A 1 136 ? 3.700 -7.692 -16.668 1.00 95.69 136 ILE A C 1
ATOM 1067 O O . ILE A 1 136 ? 3.862 -8.085 -15.516 1.00 95.69 136 ILE A O 1
ATOM 1071 N N . ARG A 1 137 ? 2.915 -6.638 -16.925 1.00 95.75 137 ARG A N 1
ATOM 1072 C CA . ARG A 1 137 ? 2.218 -5.911 -15.849 1.00 95.75 137 ARG A CA 1
ATOM 1073 C C . ARG A 1 137 ? 1.235 -6.803 -15.096 1.00 95.75 137 ARG A C 1
ATOM 1075 O O . ARG A 1 137 ? 1.094 -6.640 -13.886 1.00 95.75 137 ARG A O 1
ATOM 1082 N N . GLN A 1 138 ? 0.539 -7.694 -15.797 1.00 95.75 138 GLN A N 1
ATOM 1083 C CA . GLN A 1 138 ? -0.421 -8.613 -15.197 1.00 95.75 138 GLN A CA 1
ATOM 1084 C C . GLN A 1 138 ? 0.280 -9.669 -14.337 1.00 95.75 138 GLN A C 1
ATOM 1086 O O . GLN A 1 138 ? -0.129 -9.878 -13.196 1.00 95.75 138 GLN A O 1
ATOM 1091 N N . GLU A 1 139 ? 1.354 -10.272 -14.848 1.00 96.44 139 GLU A N 1
ATOM 1092 C CA . GLU A 1 139 ? 2.182 -11.243 -14.131 1.00 96.44 139 GLU A CA 1
ATOM 1093 C C . GLU A 1 139 ? 2.767 -10.635 -12.848 1.00 96.44 139 GLU A C 1
ATOM 1095 O O . GLU A 1 139 ? 2.541 -11.145 -11.752 1.00 96.44 139 GLU A O 1
ATOM 1100 N N . GLU A 1 140 ? 3.426 -9.479 -12.956 1.00 96.62 140 GLU A N 1
ATOM 1101 C CA . GLU A 1 140 ? 4.027 -8.783 -11.811 1.00 96.62 140 GLU A CA 1
ATOM 1102 C C . GLU A 1 140 ? 2.967 -8.347 -10.790 1.00 96.62 140 GLU A C 1
ATOM 1104 O O . GLU A 1 140 ? 3.184 -8.406 -9.576 1.00 96.62 140 GLU A O 1
ATOM 1109 N N . SER A 1 141 ? 1.779 -7.947 -11.256 1.00 95.31 141 SER A N 1
ATOM 1110 C CA . SER A 1 141 ? 0.664 -7.633 -10.363 1.00 95.31 141 SER A CA 1
ATOM 1111 C C . SER A 1 141 ? 0.162 -8.863 -9.614 1.00 95.31 141 SER A C 1
ATOM 1113 O O . SER A 1 141 ? -0.140 -8.760 -8.423 1.00 95.31 141 SER A O 1
ATOM 1115 N N . LEU A 1 142 ? 0.093 -10.020 -10.268 1.00 95.50 142 LEU A N 1
ATOM 1116 C CA . LEU A 1 142 ? -0.312 -11.277 -9.646 1.00 95.50 142 LEU A CA 1
ATOM 1117 C C . LEU A 1 142 ? 0.707 -11.724 -8.590 1.00 95.50 142 LEU A C 1
ATOM 1119 O O . LEU A 1 142 ? 0.313 -12.014 -7.460 1.00 95.50 142 LEU A O 1
ATOM 1123 N N . LEU A 1 143 ? 2.003 -11.671 -8.906 1.00 96.44 143 LEU A N 1
ATOM 1124 C CA . LEU A 1 143 ? 3.082 -11.972 -7.957 1.00 96.44 143 LEU A CA 1
ATOM 1125 C C . LEU A 1 143 ? 3.038 -11.046 -6.735 1.00 96.44 143 LEU A C 1
ATOM 1127 O O . LEU A 1 143 ? 3.142 -11.501 -5.595 1.00 96.44 143 LEU A O 1
ATOM 1131 N N . MET A 1 144 ? 2.813 -9.750 -6.953 1.00 97.06 144 MET A N 1
ATOM 1132 C CA . MET A 1 144 ? 2.680 -8.766 -5.878 1.00 97.06 144 MET A CA 1
ATOM 1133 C C . MET A 1 144 ? 1.501 -9.083 -4.943 1.00 97.06 144 MET A C 1
ATOM 1135 O O . MET A 1 144 ? 1.664 -9.045 -3.720 1.00 97.06 144 MET A O 1
ATOM 1139 N N . HIS A 1 145 ? 0.330 -9.442 -5.486 1.00 95.38 145 HIS A N 1
ATOM 1140 C CA . HIS A 1 145 ? -0.822 -9.840 -4.669 1.00 95.38 145 HIS A CA 1
ATOM 1141 C C . HIS A 1 145 ? -0.558 -11.141 -3.907 1.00 95.38 145 HIS A C 1
ATOM 1143 O O . HIS A 1 145 ? -0.876 -11.219 -2.722 1.00 95.38 145 HIS A O 1
ATOM 1149 N N . GLN A 1 146 ? 0.076 -12.133 -4.539 1.00 95.06 146 GLN A N 1
ATOM 1150 C CA . GLN A 1 146 ? 0.455 -13.380 -3.871 1.00 95.06 146 GLN A CA 1
ATOM 1151 C C . GLN A 1 146 ? 1.389 -13.121 -2.685 1.00 95.06 146 GLN A C 1
ATOM 1153 O O . GLN A 1 146 ? 1.120 -13.593 -1.582 1.00 95.06 146 GLN A O 1
ATOM 1158 N N . GLN A 1 147 ? 2.439 -12.317 -2.875 1.00 95.69 147 GLN A N 1
ATOM 1159 C CA . GLN A 1 147 ? 3.350 -11.927 -1.794 1.00 95.69 147 GLN A CA 1
ATOM 1160 C C . GLN A 1 147 ? 2.612 -11.217 -0.657 1.00 95.69 147 GLN A C 1
ATOM 1162 O O . GLN A 1 147 ? 2.853 -11.499 0.519 1.00 95.69 147 GLN A O 1
ATOM 1167 N N . TRP A 1 148 ? 1.691 -10.311 -0.993 1.00 95.19 148 TRP A N 1
ATOM 1168 C CA . TRP A 1 148 ? 0.898 -9.603 0.003 1.00 95.19 148 TRP A CA 1
ATOM 1169 C C . TRP A 1 148 ? -0.004 -10.550 0.803 1.00 95.19 148 TRP A C 1
ATOM 1171 O O . TRP A 1 148 ? -0.021 -10.493 2.032 1.00 95.19 148 TRP A O 1
ATOM 1181 N N . PHE A 1 149 ? -0.721 -11.448 0.134 1.00 94.50 149 PHE A N 1
ATOM 1182 C CA . PHE A 1 149 ? -1.629 -12.390 0.786 1.00 94.50 149 PHE A CA 1
ATOM 1183 C C . PHE A 1 149 ? -0.886 -13.430 1.623 1.00 94.50 149 PHE A C 1
ATOM 1185 O O . PHE A 1 149 ? -1.345 -13.767 2.711 1.00 94.50 149 PHE A O 1
ATOM 1192 N N . LEU A 1 150 ? 0.287 -13.886 1.177 1.00 93.12 150 LEU A N 1
ATOM 1193 C CA . LEU A 1 150 ? 1.168 -14.730 1.986 1.00 93.12 150 LEU A CA 1
ATOM 1194 C C . LEU A 1 150 ? 1.645 -14.002 3.246 1.00 93.12 150 LEU A C 1
ATOM 1196 O O . LEU A 1 150 ? 1.640 -14.591 4.323 1.00 93.12 150 LEU A O 1
ATOM 1200 N N . TYR A 1 151 ? 1.998 -12.717 3.138 1.00 92.19 151 TYR A N 1
ATOM 1201 C CA . TYR A 1 151 ? 2.339 -11.903 4.305 1.00 92.19 151 TYR A CA 1
ATOM 1202 C C . TYR A 1 151 ? 1.167 -11.800 5.292 1.00 92.19 151 TYR A C 1
ATOM 1204 O O . TYR A 1 151 ? 1.378 -11.988 6.485 1.00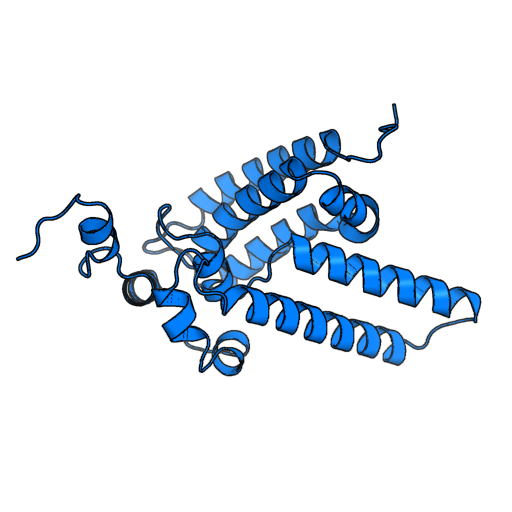 92.19 151 TYR A O 1
ATOM 1212 N N . LEU A 1 152 ? -0.058 -11.557 4.810 1.00 91.62 152 LEU A N 1
ATOM 1213 C CA . LEU A 1 152 ? -1.248 -11.419 5.662 1.00 91.62 152 LEU A CA 1
ATOM 1214 C C . LEU A 1 152 ? -1.679 -12.715 6.364 1.00 91.62 152 LEU A C 1
ATOM 1216 O O . LEU A 1 152 ? -2.394 -12.636 7.355 1.00 91.62 152 LEU A O 1
ATOM 1220 N N . ARG A 1 153 ? -1.259 -13.885 5.869 1.00 89.44 153 ARG A N 1
ATOM 1221 C CA . ARG A 1 153 ? -1.542 -15.195 6.487 1.00 89.44 153 ARG A CA 1
ATOM 1222 C C . ARG A 1 153 ? -0.652 -15.518 7.685 1.00 89.44 153 ARG A C 1
ATOM 1224 O O . ARG A 1 153 ? -0.846 -16.552 8.314 1.00 89.44 153 ARG A O 1
ATOM 1231 N N . ARG A 1 154 ? 0.351 -14.690 7.980 1.00 87.56 154 ARG A N 1
ATOM 1232 C CA . ARG A 1 154 ? 1.202 -14.902 9.151 1.00 87.56 154 ARG A CA 1
ATOM 1233 C C . ARG A 1 154 ? 0.429 -14.591 10.433 1.00 87.56 154 ARG A C 1
ATOM 1235 O O . ARG A 1 154 ? -0.277 -13.589 10.509 1.00 87.56 154 ARG A O 1
ATOM 1242 N N . GLU A 1 155 ? 0.645 -15.404 11.460 1.00 74.88 155 GLU A N 1
ATOM 1243 C CA . GLU A 1 155 ? -0.037 -15.285 12.757 1.00 74.88 155 GLU A CA 1
ATOM 1244 C C . GLU A 1 155 ? 0.348 -14.017 13.542 1.00 74.88 155 GLU A C 1
ATOM 1246 O O . GLU A 1 155 ? -0.391 -13.569 14.415 1.00 74.88 155 GLU A O 1
ATOM 1251 N N . ASP A 1 156 ? 1.486 -13.395 13.218 1.00 81.81 156 ASP A N 1
ATOM 1252 C CA . ASP A 1 156 ? 2.001 -12.205 13.902 1.00 81.81 156 ASP A CA 1
ATOM 1253 C C . ASP A 1 156 ? 1.501 -10.872 13.314 1.00 81.81 156 ASP A C 1
ATOM 1255 O O . ASP A 1 156 ? 1.926 -9.792 13.741 1.00 81.81 156 ASP A O 1
ATOM 1259 N N . VAL A 1 157 ? 0.592 -10.914 12.335 1.00 81.75 157 VAL A N 1
ATOM 1260 C CA . VAL A 1 157 ? 0.072 -9.715 11.666 1.00 81.75 157 VAL A CA 1
ATOM 1261 C C . VAL A 1 157 ? -0.957 -9.001 12.536 1.00 81.75 157 VAL A C 1
ATOM 1263 O O . VAL A 1 157 ? -1.924 -9.571 13.036 1.00 81.75 157 VAL A O 1
ATOM 1266 N N . ALA A 1 158 ? -0.807 -7.686 12.677 1.00 82.12 158 ALA A N 1
ATOM 1267 C CA . ALA A 1 158 ? -1.773 -6.888 13.416 1.00 82.12 158 ALA A CA 1
ATOM 1268 C C . ALA A 1 158 ? -3.127 -6.837 12.687 1.00 82.12 158 ALA A C 1
ATOM 1270 O O . ALA A 1 158 ? -3.212 -6.405 11.538 1.00 82.12 158 ALA A O 1
ATOM 1271 N N . GLY A 1 159 ? -4.214 -7.139 13.400 1.00 81.75 159 GLY A N 1
ATOM 1272 C CA . GLY A 1 159 ? -5.565 -7.156 12.822 1.00 81.75 159 GLY A CA 1
ATOM 1273 C C . GLY A 1 159 ? -6.030 -8.537 12.359 1.00 81.75 159 GLY A C 1
ATOM 1274 O O . GLY A 1 159 ? -6.917 -8.598 11.515 1.00 81.75 159 GLY A O 1
ATOM 1275 N N . VAL A 1 160 ? -5.463 -9.600 12.947 1.00 82.12 160 VAL A N 1
ATOM 1276 C CA . VAL A 1 160 ? -5.798 -11.022 12.736 1.00 82.12 160 VAL A CA 1
ATOM 1277 C C . VAL A 1 160 ? -7.288 -11.257 12.479 1.00 82.12 160 VAL A C 1
ATOM 1279 O O . VAL A 1 160 ? -7.629 -11.754 11.423 1.00 82.12 160 VAL A O 1
ATOM 1282 N N . CYS A 1 161 ? -8.189 -10.778 13.345 1.00 82.00 161 CYS A N 1
ATOM 1283 C CA . CYS A 1 161 ? -9.638 -10.967 13.168 1.00 82.00 161 CYS A CA 1
ATOM 1284 C C . CYS A 1 161 ? -10.171 -10.493 11.797 1.00 82.00 161 CYS A C 1
ATOM 1286 O O . CYS A 1 161 ? -10.932 -11.204 11.145 1.00 82.00 161 CYS A O 1
ATOM 1288 N N . THR A 1 162 ? -9.744 -9.317 11.324 1.00 86.56 162 THR A N 1
ATOM 1289 C CA . THR A 1 162 ? -10.148 -8.804 10.005 1.00 86.56 162 THR A CA 1
ATOM 1290 C C . THR A 1 162 ? -9.505 -9.605 8.875 1.00 86.56 162 THR A C 1
ATOM 1292 O O . THR A 1 162 ? -10.149 -9.851 7.856 1.00 86.56 162 THR A O 1
ATOM 1295 N N . CYS A 1 163 ? -8.242 -10.003 9.043 1.00 87.44 163 CYS A N 1
ATOM 1296 C CA . CYS A 1 163 ? -7.546 -10.847 8.078 1.00 87.44 163 CYS A CA 1
ATOM 1297 C C . CYS A 1 163 ? -8.239 -12.211 7.960 1.00 87.44 163 CYS A C 1
ATOM 1299 O O . CYS A 1 163 ? -8.640 -12.579 6.864 1.00 87.44 163 CYS A O 1
ATOM 1301 N N . ASP A 1 164 ? -8.483 -12.905 9.066 1.00 86.75 164 ASP A N 1
ATOM 1302 C CA . ASP A 1 164 ? -9.108 -14.231 9.105 1.00 86.75 164 ASP A CA 1
ATOM 1303 C C . ASP A 1 164 ? -10.521 -14.235 8.518 1.00 86.75 164 ASP A C 1
ATOM 1305 O O . ASP A 1 164 ? -10.907 -15.185 7.842 1.00 86.75 164 ASP A O 1
ATOM 1309 N N . ALA A 1 165 ? -11.281 -13.152 8.708 1.00 88.81 165 ALA A N 1
ATOM 1310 C CA . ALA A 1 165 ? -12.616 -13.020 8.131 1.00 88.81 165 ALA A CA 1
ATOM 1311 C C . ALA A 1 165 ? -12.598 -12.856 6.599 1.00 88.81 165 ALA A C 1
ATOM 1313 O O . ALA A 1 165 ? -13.512 -13.315 5.914 1.00 88.81 165 ALA A O 1
ATOM 1314 N N . ILE A 1 166 ? -11.586 -12.177 6.046 1.00 91.44 166 ILE A N 1
ATOM 1315 C CA . ILE A 1 166 ? -11.537 -11.816 4.618 1.00 91.44 166 ILE A CA 1
ATOM 1316 C C . ILE A 1 166 ? -10.699 -12.805 3.803 1.00 91.44 166 ILE A C 1
ATOM 1318 O O . ILE A 1 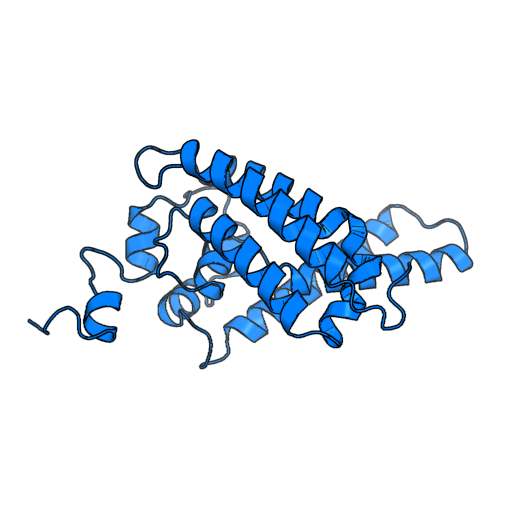166 ? -11.047 -13.101 2.660 1.00 91.44 166 ILE A O 1
ATOM 1322 N N . MET A 1 167 ? -9.601 -13.320 4.359 1.00 91.19 167 MET A N 1
ATOM 1323 C CA . MET A 1 167 ? -8.625 -14.148 3.646 1.00 91.19 167 MET A CA 1
ATOM 1324 C C . MET A 1 167 ? -9.212 -15.406 2.977 1.00 91.19 167 MET A C 1
ATOM 1326 O O . MET A 1 167 ? -8.782 -15.698 1.858 1.00 91.19 167 MET A O 1
ATOM 1330 N N . PRO A 1 168 ? -10.200 -16.121 3.558 1.00 92.31 168 PRO A N 1
ATOM 1331 C CA . PRO A 1 168 ? -10.865 -17.248 2.893 1.00 92.31 168 PRO A CA 1
ATOM 1332 C C . PRO A 1 168 ? -11.595 -16.870 1.595 1.00 92.31 168 PRO A C 1
ATOM 1334 O O . PRO A 1 168 ? -11.817 -17.718 0.735 1.00 92.31 168 PRO A O 1
ATOM 1337 N N . HIS A 1 169 ? -11.956 -15.595 1.436 1.00 92.81 169 HIS A N 1
ATOM 1338 C CA . HIS A 1 169 ? -12.717 -15.071 0.302 1.00 92.81 169 HIS A CA 1
ATOM 1339 C C . HIS A 1 169 ? -12.017 -13.8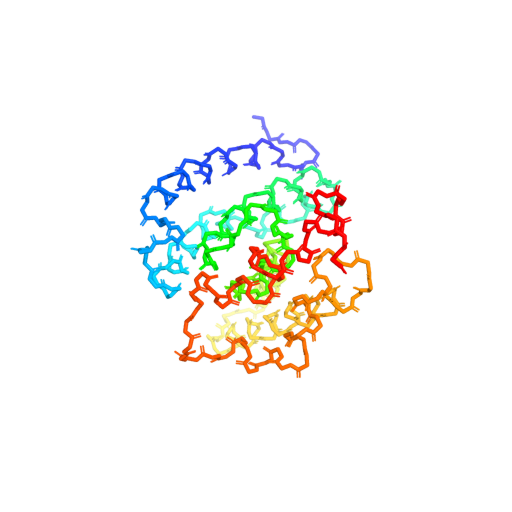74 -0.356 1.00 92.81 169 HIS A C 1
ATOM 1341 O O . HIS A 1 169 ? -12.674 -12.993 -0.915 1.00 92.81 169 HIS A O 1
ATOM 1347 N N . VAL A 1 170 ? -10.681 -13.819 -0.287 1.00 92.62 170 VAL A N 1
ATOM 1348 C CA . VAL A 1 170 ? -9.908 -12.631 -0.680 1.00 92.62 170 VAL A CA 1
ATOM 1349 C C . VAL A 1 170 ? -10.125 -12.239 -2.143 1.00 92.62 170 VAL A C 1
ATOM 1351 O O . VAL A 1 170 ? -10.274 -11.055 -2.437 1.00 92.62 170 VAL A O 1
ATOM 1354 N N . ASP A 1 171 ? -10.248 -13.201 -3.057 1.00 92.50 171 ASP A N 1
ATOM 1355 C CA . ASP A 1 171 ? -10.456 -12.914 -4.481 1.00 92.50 171 ASP A CA 1
ATOM 1356 C C . ASP A 1 171 ? -11.823 -12.268 -4.739 1.00 92.50 171 ASP A C 1
ATOM 1358 O O . ASP A 1 171 ? -11.927 -11.263 -5.452 1.00 92.50 171 ASP A O 1
ATOM 1362 N N . ALA A 1 172 ? -12.872 -12.781 -4.089 1.00 93.50 172 ALA A N 1
ATOM 1363 C CA . ALA A 1 172 ? -14.208 -12.189 -4.127 1.00 93.50 172 ALA A CA 1
ATOM 1364 C C . ALA A 1 172 ? -14.214 -10.800 -3.469 1.00 93.50 172 ALA A C 1
ATOM 1366 O O . ALA A 1 172 ? -14.808 -9.855 -3.993 1.00 93.50 172 ALA A O 1
ATOM 1367 N N . TRP A 1 173 ? -13.493 -10.642 -2.354 1.00 93.38 173 TRP A N 1
ATOM 1368 C CA . TRP A 1 173 ? -13.353 -9.358 -1.676 1.00 93.38 173 TRP A CA 1
ATOM 1369 C C . TRP A 1 173 ? -12.677 -8.313 -2.562 1.00 93.38 173 TRP A C 1
ATOM 1371 O O . TRP A 1 173 ? -13.156 -7.182 -2.653 1.00 93.38 173 TRP A O 1
ATOM 1381 N N . MET A 1 174 ? -11.588 -8.672 -3.242 1.00 91.81 174 MET A N 1
ATOM 1382 C CA . MET A 1 174 ? -10.838 -7.759 -4.103 1.00 91.81 174 MET A CA 1
ATOM 1383 C C . MET A 1 174 ? -11.639 -7.371 -5.351 1.00 91.81 174 MET A C 1
ATOM 1385 O O . MET A 1 174 ? -11.710 -6.183 -5.688 1.00 91.81 174 MET A O 1
ATOM 1389 N N . SER A 1 175 ? -12.308 -8.341 -5.980 1.00 91.38 175 SER A N 1
ATOM 1390 C CA . SER A 1 175 ? -13.065 -8.163 -7.229 1.00 91.38 175 SER A CA 1
ATOM 1391 C C . SER A 1 175 ? -14.473 -7.573 -7.061 1.00 91.38 175 SER A C 1
ATOM 1393 O O . SER A 1 175 ? -15.113 -7.237 -8.059 1.00 91.38 175 SER A O 1
ATOM 1395 N N . ARG A 1 176 ? -14.963 -7.372 -5.827 1.00 90.12 176 ARG A N 1
ATOM 1396 C CA . ARG A 1 176 ? -16.336 -6.891 -5.590 1.00 90.12 176 ARG A CA 1
ATOM 1397 C C . ARG A 1 176 ? -16.647 -5.555 -6.279 1.00 90.12 176 ARG A C 1
ATOM 1399 O O . ARG A 1 176 ? -15.960 -4.542 -6.080 1.00 90.12 176 ARG A O 1
ATOM 1406 N N . SER A 1 177 ? -17.741 -5.541 -7.035 1.00 84.31 177 SER A N 1
ATOM 1407 C CA . SER A 1 177 ? -18.296 -4.364 -7.721 1.00 84.31 177 SER A CA 1
ATOM 1408 C C . SER A 1 177 ? -19.395 -3.655 -6.919 1.00 84.31 177 SER A C 1
ATOM 1410 O O . SER A 1 177 ? -19.596 -2.454 -7.086 1.00 84.31 177 SER A O 1
ATOM 1412 N N . HIS A 1 178 ? -20.046 -4.371 -5.999 1.00 79.25 178 HIS A N 1
ATOM 1413 C CA . HIS A 1 178 ? -21.137 -3.884 -5.149 1.00 79.25 178 HIS A CA 1
ATOM 1414 C C . HIS A 1 178 ? -20.763 -4.000 -3.659 1.00 79.25 178 HIS A C 1
ATOM 1416 O O . HIS A 1 178 ? -19.690 -4.503 -3.319 1.00 79.25 178 HIS A O 1
ATOM 1422 N N . GLY A 1 179 ? -21.627 -3.508 -2.763 1.00 78.81 179 GLY A N 1
ATOM 1423 C CA . GLY A 1 179 ? -21.412 -3.605 -1.312 1.00 78.81 179 GLY A CA 1
ATOM 1424 C C . GLY A 1 179 ? -20.224 -2.766 -0.840 1.00 78.81 179 GLY A C 1
ATOM 1425 O O . GLY A 1 179 ? -19.208 -3.299 -0.394 1.00 78.81 179 GLY A O 1
ATOM 1426 N N . GLY A 1 180 ? -20.315 -1.444 -1.005 1.00 81.81 180 GLY A N 1
ATOM 1427 C CA . GLY A 1 180 ? -19.281 -0.516 -0.549 1.00 81.81 180 GLY A CA 1
ATOM 1428 C C . GLY A 1 180 ? -19.068 -0.575 0.968 1.00 81.81 180 GLY A C 1
ATOM 1429 O O . GLY A 1 180 ? -19.983 -0.881 1.727 1.00 81.81 180 GLY A O 1
ATOM 1430 N N . LEU A 1 181 ? -17.856 -0.254 1.420 1.00 85.62 181 LEU A N 1
ATOM 1431 C CA . LEU A 1 181 ? -17.558 -0.140 2.843 1.00 85.62 181 LEU A CA 1
ATOM 1432 C C . LEU A 1 181 ? -18.254 1.074 3.448 1.00 85.62 181 LEU A C 1
ATOM 1434 O O . LEU A 1 181 ? -17.943 2.222 3.121 1.00 85.62 181 LEU A O 1
ATOM 1438 N N . HIS A 1 182 ? -19.171 0.790 4.366 1.00 84.69 182 HIS A N 1
ATOM 1439 C CA . HIS A 1 182 ? -19.751 1.760 5.282 1.00 84.69 182 HIS A CA 1
ATOM 1440 C C . HIS A 1 182 ? -19.100 1.619 6.657 1.00 84.69 182 HIS A C 1
ATOM 1442 O O . HIS A 1 182 ? -18.618 0.544 7.016 1.00 84.69 182 HIS A O 1
ATOM 1448 N N . ILE A 1 183 ? -19.125 2.698 7.441 1.00 85.88 183 ILE A N 1
ATOM 1449 C CA . ILE A 1 183 ? -18.525 2.743 8.781 1.00 85.88 183 ILE A CA 1
ATOM 1450 C C . ILE A 1 183 ? -18.975 1.576 9.673 1.00 85.88 183 ILE A C 1
ATOM 1452 O O . ILE A 1 183 ? -18.138 0.964 10.326 1.00 85.88 183 ILE A O 1
ATOM 1456 N N . HIS A 1 184 ? -20.257 1.204 9.639 1.00 86.94 184 HIS A N 1
ATOM 1457 C CA . HIS A 1 184 ? -20.791 0.100 10.441 1.00 86.94 184 HIS A CA 1
ATOM 1458 C C . HIS A 1 184 ? -20.269 -1.266 9.999 1.00 86.94 184 HIS A C 1
ATOM 1460 O O . HIS A 1 184 ? -19.927 -2.093 10.836 1.00 86.94 184 HIS A O 1
ATOM 1466 N N . MET A 1 185 ? -20.121 -1.492 8.691 1.00 87.56 185 MET A N 1
ATOM 1467 C CA . MET A 1 185 ? -19.524 -2.733 8.192 1.00 87.56 185 MET A CA 1
ATOM 1468 C C . MET A 1 185 ? -18.060 -2.841 8.616 1.00 87.56 185 MET A C 1
ATOM 1470 O O . MET A 1 185 ? -17.595 -3.914 8.985 1.00 87.56 185 MET A O 1
ATOM 1474 N N . VAL A 1 186 ? -17.342 -1.718 8.627 1.00 89.56 186 VAL A N 1
ATOM 1475 C CA . VAL A 1 186 ? -15.971 -1.687 9.138 1.00 89.56 186 VAL A CA 1
ATOM 1476 C C . VAL A 1 186 ? -15.926 -1.934 10.640 1.00 89.56 186 VAL A C 1
ATOM 1478 O O . VAL A 1 186 ? -15.106 -2.736 11.057 1.00 89.56 186 VAL A O 1
ATOM 1481 N N . GLN A 1 187 ? -16.830 -1.350 11.433 1.00 89.19 187 GLN A N 1
ATOM 1482 C CA . GLN A 1 187 ? -16.936 -1.634 12.873 1.00 89.19 187 GLN A CA 1
ATOM 1483 C C . GLN A 1 187 ? -17.136 -3.127 13.153 1.00 89.19 187 GLN A C 1
ATOM 1485 O O . GLN A 1 187 ? -16.455 -3.664 14.023 1.00 89.19 187 GLN A O 1
ATOM 1490 N N . ILE A 1 188 ? -18.012 -3.792 12.389 1.00 88.06 188 ILE A N 1
ATOM 1491 C CA . ILE A 1 188 ? -18.242 -5.242 12.480 1.00 88.06 188 ILE A CA 1
ATOM 1492 C C . ILE A 1 188 ? -16.949 -6.005 12.171 1.00 88.06 188 ILE A C 1
ATOM 1494 O O . ILE A 1 188 ? -16.503 -6.819 12.972 1.00 88.06 188 ILE A O 1
ATOM 1498 N N . LEU A 1 189 ? -16.312 -5.708 11.035 1.00 87.12 189 LEU A N 1
ATOM 1499 C CA . LEU A 1 189 ? -15.121 -6.429 10.568 1.00 87.12 189 LEU A CA 1
ATOM 1500 C C . LEU A 1 189 ? -13.872 -6.182 11.421 1.00 87.12 189 LEU A C 1
ATOM 1502 O O . LEU A 1 189 ? -12.914 -6.953 11.343 1.00 87.12 189 LEU A O 1
ATOM 1506 N N . THR A 1 190 ? -13.842 -5.100 12.198 1.00 86.56 190 THR A N 1
ATOM 1507 C CA . THR A 1 190 ? -12.705 -4.754 13.057 1.00 86.56 190 THR A CA 1
ATOM 1508 C C . THR A 1 190 ? -12.980 -4.958 14.550 1.00 86.56 190 THR A C 1
ATOM 1510 O O . THR A 1 190 ? -12.051 -4.812 15.344 1.00 86.56 190 THR A O 1
ATOM 1513 N N . GLY A 1 191 ? -14.212 -5.308 14.942 1.00 82.62 191 GLY A N 1
ATOM 1514 C CA . GLY A 1 191 ? -14.609 -5.476 16.346 1.00 82.62 191 GLY A CA 1
ATOM 1515 C C . GLY A 1 191 ? -14.578 -4.166 17.147 1.00 82.62 191 GLY A C 1
ATOM 1516 O O . GLY A 1 191 ? -14.148 -4.140 18.304 1.00 82.62 191 GLY A O 1
ATOM 1517 N N . HIS A 1 192 ? -14.973 -3.053 16.520 1.00 83.19 192 HIS A N 1
ATOM 1518 C CA . HIS A 1 192 ? -14.977 -1.715 17.131 1.00 83.19 192 HIS A CA 1
ATOM 1519 C C . HIS A 1 192 ? -16.370 -1.292 17.612 1.00 83.19 192 HIS A C 1
ATOM 1521 O O . HIS A 1 192 ? -17.383 -1.849 17.204 1.00 83.19 192 HIS A O 1
ATOM 1527 N N . GLU A 1 193 ? -16.417 -0.254 18.450 1.00 80.81 193 GLU A N 1
ATOM 1528 C CA . GLU A 1 193 ? -17.647 0.330 19.013 1.00 80.81 193 GLU A CA 1
ATOM 1529 C C . GLU A 1 193 ? -18.474 -0.657 19.839 1.00 80.81 193 GLU A C 1
ATOM 1531 O O . GLU A 1 193 ? -17.979 -1.144 20.851 1.00 80.81 193 GLU A O 1
ATOM 1536 N N . CYS A 1 194 ? -19.714 -0.954 19.430 1.00 78.38 194 CYS A N 1
ATOM 1537 C CA . CYS A 1 194 ? -20.648 -1.793 20.181 1.00 78.38 194 CYS A CA 1
ATOM 1538 C C . CYS A 1 194 ? -20.159 -3.235 20.365 1.00 78.38 194 CYS A C 1
ATOM 1540 O O . CYS A 1 194 ? -20.610 -3.907 21.286 1.00 78.38 194 CYS A O 1
ATOM 1542 N N . PHE A 1 195 ? -19.220 -3.690 19.532 1.00 77.94 195 PHE A N 1
ATOM 1543 C CA . PHE A 1 195 ? -18.562 -4.986 19.691 1.00 77.94 195 PHE A CA 1
ATOM 1544 C C . PHE A 1 195 ? -17.467 -4.961 20.759 1.00 77.94 195 PHE A C 1
ATOM 1546 O O . PHE A 1 195 ? -17.110 -6.012 21.280 1.00 77.94 195 PHE A O 1
ATOM 1553 N N . ALA A 1 196 ? -16.922 -3.772 21.052 1.00 76.00 196 ALA A N 1
ATOM 1554 C CA . ALA A 1 196 ? -15.916 -3.462 22.067 1.00 76.00 196 ALA A CA 1
ATOM 1555 C C . ALA A 1 196 ? -14.693 -4.397 22.137 1.00 76.00 196 ALA A C 1
ATOM 1557 O O . ALA A 1 196 ? -13.878 -4.270 23.049 1.00 76.00 196 ALA A O 1
ATOM 1558 N N . THR A 1 197 ? -14.492 -5.279 21.157 1.00 77.75 197 THR A N 1
ATOM 1559 C CA . THR A 1 197 ? -13.467 -6.329 21.159 1.00 77.75 197 THR A CA 1
ATOM 1560 C C . THR A 1 197 ? -12.078 -5.724 21.294 1.00 77.75 197 THR A C 1
ATOM 1562 O O . THR A 1 197 ? -11.237 -6.202 22.054 1.00 77.75 197 THR A O 1
ATOM 1565 N N . TYR A 1 198 ? -11.848 -4.604 20.601 1.00 74.81 198 TYR A N 1
ATOM 1566 C CA . TYR A 1 198 ? -10.619 -3.837 20.755 1.00 74.81 198 TYR A CA 1
ATOM 1567 C C . TYR A 1 198 ? -10.443 -3.280 22.176 1.00 74.81 198 TYR A C 1
ATOM 1569 O O . TYR A 1 198 ? -9.330 -3.329 22.691 1.00 74.81 198 TYR A O 1
ATOM 1577 N N . LEU A 1 199 ? -11.504 -2.742 22.792 1.00 80.00 199 LEU A N 1
ATOM 1578 C CA . LEU A 1 199 ? -11.461 -2.114 24.119 1.00 80.00 199 LEU A CA 1
ATOM 1579 C C . LEU A 1 199 ? -11.223 -3.138 25.234 1.00 80.00 199 LEU A C 1
ATOM 1581 O O . LEU A 1 199 ? -10.378 -2.871 26.087 1.00 80.00 199 LEU A O 1
ATOM 1585 N N . HIS A 1 200 ? -11.873 -4.305 25.172 1.00 82.50 200 HIS A N 1
ATOM 1586 C CA . HIS A 1 200 ? -11.597 -5.440 26.062 1.00 82.50 200 HIS A CA 1
ATOM 1587 C C . HIS A 1 200 ? -10.130 -5.867 25.958 1.00 82.50 200 HIS A C 1
ATOM 1589 O O . HIS A 1 200 ? -9.411 -5.914 26.952 1.00 82.50 200 HIS A O 1
ATOM 1595 N N . ARG A 1 201 ? -9.623 -6.053 24.730 1.00 78.75 201 ARG A N 1
ATOM 1596 C CA . ARG A 1 201 ? -8.227 -6.460 24.498 1.00 78.75 201 ARG A CA 1
ATOM 1597 C C . ARG A 1 201 ? -7.195 -5.484 25.075 1.00 78.75 201 ARG A C 1
ATOM 1599 O O . ARG A 1 201 ? -6.103 -5.909 25.434 1.00 78.75 201 ARG A O 1
ATOM 1606 N N . ILE A 1 202 ? -7.497 -4.185 25.124 1.00 81.00 202 ILE A N 1
ATOM 1607 C CA . ILE A 1 202 ? -6.596 -3.173 25.705 1.00 81.00 202 ILE A CA 1
ATOM 1608 C C . ILE A 1 202 ? -6.927 -2.830 27.166 1.00 81.00 202 ILE A C 1
ATOM 1610 O O . ILE A 1 202 ? -6.414 -1.831 27.671 1.00 81.00 202 ILE A O 1
ATOM 1614 N N . GLY A 1 203 ? -7.796 -3.607 27.822 1.00 79.94 203 GLY A N 1
ATOM 1615 C CA . GLY A 1 203 ? -8.163 -3.431 29.229 1.00 79.94 203 GLY A CA 1
ATOM 1616 C C . GLY A 1 203 ? -8.903 -2.126 29.531 1.00 79.94 203 GLY A C 1
ATOM 1617 O O . GLY A 1 203 ? -8.799 -1.606 30.636 1.00 79.94 203 GLY A O 1
ATOM 1618 N N . LYS A 1 204 ? -9.600 -1.545 28.546 1.00 81.81 204 LYS A N 1
ATOM 1619 C CA . LYS A 1 204 ? -10.384 -0.305 28.714 1.00 81.81 204 LYS A CA 1
ATOM 1620 C C . LYS A 1 204 ? -11.882 -0.541 28.910 1.00 81.81 204 LYS A C 1
ATOM 1622 O O . LYS A 1 204 ? -12.621 0.429 29.056 1.00 81.81 204 LYS A O 1
ATOM 1627 N N . LEU A 1 205 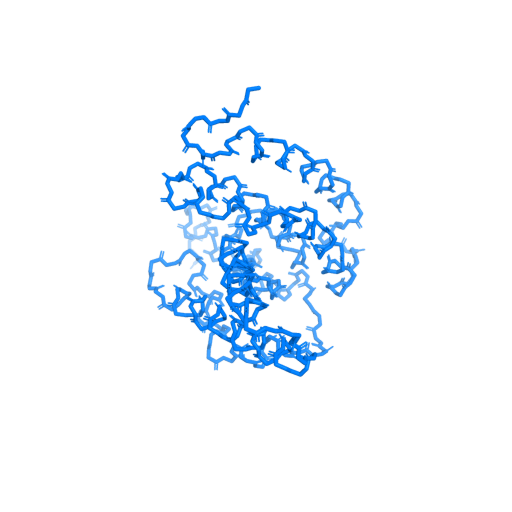? -12.318 -1.795 28.873 1.00 80.38 205 LEU A N 1
ATOM 1628 C CA . LEU A 1 205 ? -13.681 -2.216 29.170 1.00 80.38 205 LEU A CA 1
ATOM 1629 C C . LEU A 1 205 ? -13.602 -3.551 29.924 1.00 80.38 205 LEU A C 1
ATOM 1631 O O . LEU A 1 205 ? -12.853 -4.428 29.497 1.00 80.38 205 LEU A O 1
ATOM 1635 N N . GLU A 1 206 ? -14.315 -3.670 31.044 1.00 69.12 206 GLU A N 1
ATOM 1636 C CA . GLU A 1 206 ? -14.404 -4.914 31.821 1.00 69.12 206 GLU A CA 1
ATOM 1637 C C . GLU A 1 206 ? -15.318 -5.922 31.114 1.00 69.12 206 GLU A C 1
ATOM 1639 O O . GLU A 1 206 ? -16.284 -5.529 30.450 1.00 69.12 206 GLU A O 1
ATOM 1644 N N . ASP A 1 207 ? -15.005 -7.213 31.243 1.00 66.81 207 ASP A N 1
ATOM 1645 C CA . ASP A 1 207 ? -15.865 -8.292 30.753 1.00 66.81 207 ASP A CA 1
ATOM 1646 C C . ASP A 1 207 ? -17.188 -8.284 31.539 1.00 66.81 207 ASP A C 1
ATOM 1648 O O . ASP A 1 207 ? -17.187 -8.151 32.763 1.00 66.81 207 ASP A O 1
ATOM 1652 N N . LYS A 1 208 ? -18.314 -8.348 30.817 1.00 58.34 208 LYS A N 1
ATOM 1653 C CA . LYS A 1 208 ? -19.660 -8.408 31.406 1.00 58.34 208 LYS A CA 1
ATOM 1654 C C . LYS A 1 208 ? -19.967 -9.773 32.001 1.00 58.34 208 LYS A C 1
ATOM 1656 O O . LYS A 1 208 ? -19.569 -10.776 31.368 1.00 58.34 208 LYS A O 1
#

Foldseek 3Di:
DPDPVLLCVVVLVVLLVVLVVLLVVLCVQQAQPPHDFLVVLLVSVVVSLCSSLVPLLSNLVSVVVDVVSLVSQLVSQQSSLCSSLSHDNPADSLLSCLSSLHARSSLVSVLVNQLVVVVVVVVVVHDDDPVVSVVSSVVSVVVSVVVSLVVLPDPPDGQVQLSVVQSVPSVCSNPDPDDTRHSVVNCVSRCDDPSCPVCVVVVNDDDD

Sequence (208 aa):
MLDSRLTFLAHFGYVRERASKVSRALGRLMPNLCGPTEHKRRLYANVVASSVLYGAPIWSAALDVTRKGKQILRDIQRGIAQRVCSAYQTVSLDAALLLARSPPYVLVASMRRSIQERIWDLREAGPIPAEVVRDIRQEESLLMHQQWFLYLRREDVAGVCTCDAIMPHVDAWMSRSHGGLHIHMVQILTGHECFATYLHRIGKLEDK

pLDDT: mean 88.35, std 7.2, range [47.16, 97.06]

Secondary structure (DSSP, 8-state):
---TT---HHHHHHHHHHHHHHHHHHHHH--SSS---HHHHHHHHHHHHHHHSTTHHHHHHHHHH-HHHHHHHHHHHHHHHHHHHT--TTS-HHHHHHHHT---HHHHHHHHHHHHHHHHHHHHTSPPPHHHHHHHHHHHHHHHHHHHHHHHTSTT-TTHHHHHHHGGGHHHHHH--S----HHHHHHHHT-GGG-HHHHHTTSS---

Organism: Ooceraea biroi (NCBI:txid2015173)